Protein AF-A0A7S1HZH4-F1 (afdb_monomer_lite)

Foldseek 3Di:
DDPVVVVVLVVVVVVLCCVLVVVLVVVVVVVVVCVVVDPDDPDCVVCCVQQVFFDPVCSSVVSVVSNLVSQLVCLVSPPPDPLSSLVSNLVSLVVVLVVLVVCVGTPDPVVSVLVNVLSVLVSVLSVLVSVVPCVVVDDPVVNVVSVVVNCVSVVVSVVVVVVVVVVVVVVVVVVVVVVVVVVVVVVVVVVVVVVVVVCVVVVVPPDPPPVVVCPPPVVVVVVVVPVPPPPDDDDDDDDDDDDDDDDDDDD

pLDDT: mean 78.83, std 17.64, range [33.81, 96.81]

Secondary structure (DSSP, 8-state):
--HHHHHHHHHHHHHHHHHHHHHHHHHHHHHHHHHHHS-SSSTHHHHHHHHTTB-GGGTTHHHHHHHHHHHHHHHHHH--SHHHHHHHHHHHHHHHHHHHHHH--BSSHHHHHHHHHHHHHHHHHHHHHHHTSGGG---HHHHHHHHHHHHHHHHHHHHHHHHHHHHHHHHHHHHHHHHHHHHHHHHHHHHHHHHHHHHHHTTTTS-TTTTTHHHHHHHHHHHHHHTT-----------------------

Radius of gyration: 35.33 Å; chains: 1; bounding box: 74×49×96 Å

Sequence (251 aa):
QSAEYYHVRAISIIFLFVYGLGIPLSFPLLGRLIKKVYSWSKEVDTFAFLMGGYRSKWRYWEVINMFRKMALIVVVTFVPENHVQIFLALWVMSIFLAFQLVCQPLAYKEANRLESASLLILVLTLNLALLLVPEFGFSSIVQWPIVVAMIGVNGCVMLSYIIAVLHTLRSKVKLVMSEKKDRKQKIDAKKRQVKMQFLKSNGLFGMKGFQRFKGAAWANIWLKRNNNATFSPKGFIGGADLSAAQKDDSP

Organism: NCBI:txid73025

Structure (mmCIF, N/CA/C/O backbone):
data_AF-A0A7S1HZH4-F1
#
_entry.id   AF-A0A7S1HZH4-F1
#
loop_
_atom_site.group_PDB
_atom_site.id
_atom_site.type_symbol
_atom_site.label_atom_id
_atom_site.label_alt_id
_atom_site.label_comp_id
_atom_site.label_asym_id
_atom_site.label_entity_id
_atom_site.label_seq_id
_atom_site.pdbx_PDB_ins_code
_atom_site.Cartn_x
_atom_site.Cartn_y
_atom_site.Cartn_z
_atom_site.occupancy
_atom_site.B_iso_or_equiv
_atom_site.auth_seq_id
_atom_site.auth_comp_id
_atom_site.auth_asym_id
_atom_site.auth_atom_id
_atom_site.pdbx_PDB_model_num
ATOM 1 N N . GLN A 1 1 ? 30.014 -14.517 -19.284 1.00 59.53 1 GLN A N 1
ATOM 2 C CA . GLN A 1 1 ? 29.252 -14.649 -18.022 1.00 59.53 1 GLN A CA 1
ATOM 3 C C . GLN A 1 1 ? 29.769 -15.892 -17.306 1.00 59.53 1 GLN A C 1
ATOM 5 O O . GLN A 1 1 ? 29.854 -16.926 -17.956 1.00 59.53 1 GLN A O 1
ATOM 10 N N . SER A 1 2 ? 30.218 -15.782 -16.050 1.00 76.38 2 SER A N 1
ATOM 11 C CA . SER A 1 2 ? 30.807 -16.897 -15.285 1.00 76.38 2 SER A CA 1
ATOM 12 C C . SER A 1 2 ? 29.741 -17.919 -14.865 1.00 76.38 2 SER A C 1
ATOM 14 O O . SER A 1 2 ? 28.577 -17.564 -14.687 1.00 76.38 2 SER A O 1
ATOM 16 N N . ALA A 1 3 ? 30.123 -19.191 -14.695 1.00 80.31 3 ALA A N 1
ATOM 17 C CA . ALA A 1 3 ? 29.220 -20.258 -14.239 1.00 80.31 3 ALA A CA 1
ATOM 18 C C . ALA A 1 3 ? 28.535 -19.924 -12.895 1.00 80.31 3 ALA A C 1
ATOM 20 O O . ALA A 1 3 ? 27.376 -20.268 -12.672 1.00 80.31 3 ALA A O 1
ATOM 21 N N . GLU A 1 4 ? 29.217 -19.161 -12.041 1.00 82.88 4 GLU A N 1
ATOM 22 C CA . GLU A 1 4 ? 28.706 -18.665 -10.759 1.00 82.88 4 GLU A CA 1
ATOM 23 C C . GLU A 1 4 ? 27.418 -17.844 -10.902 1.00 82.88 4 GLU A C 1
ATOM 25 O O . GLU A 1 4 ? 26.503 -17.984 -10.091 1.00 82.88 4 GLU A O 1
ATOM 30 N N . TYR A 1 5 ? 27.291 -17.050 -11.971 1.00 83.19 5 TYR A N 1
ATOM 31 C CA . TYR A 1 5 ? 26.095 -16.245 -12.220 1.00 83.19 5 TYR A CA 1
ATOM 32 C C . TYR A 1 5 ? 24.844 -17.117 -12.402 1.00 83.19 5 TYR A C 1
ATOM 34 O O . TYR A 1 5 ? 23.778 -16.806 -11.869 1.00 83.19 5 TYR A O 1
ATOM 42 N N . TYR A 1 6 ? 24.973 -18.244 -13.107 1.00 82.50 6 TYR A N 1
ATOM 43 C CA . TYR A 1 6 ? 23.862 -19.170 -13.330 1.00 82.50 6 TYR A CA 1
ATOM 44 C C . TYR A 1 6 ? 23.456 -19.900 -12.048 1.00 82.50 6 TYR A C 1
ATOM 46 O O . TYR A 1 6 ? 22.260 -20.061 -11.795 1.00 82.50 6 TYR A O 1
ATOM 54 N N . HIS A 1 7 ? 24.424 -20.281 -11.208 1.00 86.31 7 HIS A N 1
ATOM 55 C CA . HIS A 1 7 ? 24.147 -20.906 -9.914 1.00 86.31 7 HIS A CA 1
ATOM 56 C C . HIS A 1 7 ? 23.429 -19.951 -8.961 1.00 86.31 7 HIS A C 1
ATOM 58 O O . HIS A 1 7 ? 22.394 -20.317 -8.401 1.00 86.31 7 HIS A O 1
ATOM 64 N N . VAL A 1 8 ? 23.916 -18.714 -8.829 1.00 86.88 8 VAL A N 1
ATOM 65 C CA . VAL A 1 8 ? 23.272 -17.698 -7.983 1.00 86.88 8 VAL A CA 1
ATOM 66 C C . VAL A 1 8 ? 21.859 -17.412 -8.484 1.00 86.88 8 VAL A C 1
ATOM 68 O O . VAL A 1 8 ? 20.921 -17.423 -7.691 1.00 86.88 8 VAL A O 1
ATOM 71 N N . ARG A 1 9 ? 21.668 -17.264 -9.802 1.00 82.69 9 ARG A N 1
ATOM 72 C CA . ARG A 1 9 ? 20.343 -17.045 -10.394 1.00 82.69 9 ARG A CA 1
ATOM 73 C C . ARG A 1 9 ? 19.381 -18.197 -10.100 1.00 82.69 9 ARG A C 1
ATOM 75 O O . ARG A 1 9 ? 18.253 -17.943 -9.687 1.00 82.69 9 ARG A O 1
ATOM 82 N N . ALA A 1 10 ? 19.804 -19.448 -10.277 1.00 85.69 10 ALA A N 1
ATOM 83 C CA . ALA A 1 10 ? 18.962 -20.613 -10.000 1.00 85.69 10 ALA A CA 1
ATOM 84 C C . ALA A 1 10 ? 18.555 -20.689 -8.518 1.00 85.69 10 ALA A C 1
ATOM 86 O O . ALA A 1 10 ? 17.381 -20.906 -8.210 1.00 85.69 10 ALA A O 1
ATOM 87 N N . ILE A 1 11 ? 19.495 -20.433 -7.604 1.00 88.50 11 ILE A N 1
ATOM 88 C CA . ILE A 1 11 ? 19.226 -20.380 -6.162 1.00 88.50 11 ILE A CA 1
ATOM 89 C C . ILE A 1 11 ? 18.225 -19.258 -5.856 1.00 88.50 11 ILE A C 1
ATOM 91 O O . ILE A 1 11 ? 17.216 -19.508 -5.198 1.00 88.50 11 ILE A O 1
ATOM 95 N N . SER A 1 12 ? 18.427 -18.049 -6.386 1.00 83.94 12 SER A N 1
ATOM 96 C CA . SER A 1 12 ? 17.503 -16.924 -6.191 1.00 83.94 12 SER A CA 1
ATOM 97 C C . SER A 1 12 ? 16.085 -17.237 -6.669 1.00 83.94 12 SER A C 1
ATOM 99 O O . SER A 1 12 ? 15.128 -16.875 -5.990 1.00 83.94 12 SER A O 1
ATOM 101 N N . ILE A 1 13 ? 15.933 -17.946 -7.791 1.00 84.81 13 ILE A N 1
ATOM 102 C CA . ILE A 1 13 ? 14.623 -18.364 -8.309 1.00 84.81 13 ILE A CA 1
ATOM 103 C C . ILE A 1 13 ? 13.933 -19.323 -7.332 1.00 84.81 13 ILE A C 1
ATOM 105 O O . ILE A 1 13 ? 12.761 -19.129 -7.009 1.00 84.81 13 ILE A O 1
ATOM 109 N N . ILE A 1 14 ? 14.653 -20.322 -6.815 1.00 87.12 14 ILE A N 1
ATOM 110 C CA . ILE A 1 14 ? 14.106 -21.277 -5.841 1.00 87.12 14 ILE A CA 1
ATOM 111 C C . ILE A 1 14 ? 13.653 -20.542 -4.575 1.00 87.12 14 ILE A C 1
ATOM 113 O O . ILE A 1 14 ? 12.515 -20.716 -4.141 1.00 87.12 14 ILE A O 1
ATOM 117 N N . PHE A 1 15 ? 14.497 -19.671 -4.017 1.00 85.31 15 PHE A N 1
ATOM 118 C CA . PHE A 1 15 ? 14.145 -18.867 -2.845 1.00 85.31 15 PHE A CA 1
ATOM 119 C C . PHE A 1 15 ? 12.940 -17.959 -3.119 1.00 85.31 15 PHE A C 1
ATOM 121 O O . PHE A 1 15 ? 12.027 -17.882 -2.298 1.00 85.31 15 PHE A O 1
ATOM 128 N N . LEU A 1 16 ? 12.879 -17.323 -4.287 1.00 83.25 16 LEU A N 1
ATOM 129 C CA . LEU A 1 16 ? 11.764 -16.465 -4.675 1.00 83.25 16 LEU A CA 1
ATOM 130 C C . LEU A 1 16 ? 10.445 -17.233 -4.725 1.00 83.25 16 LEU A C 1
ATOM 132 O O . LEU A 1 16 ? 9.445 -16.733 -4.220 1.00 83.25 16 LEU A O 1
ATOM 136 N N . PHE A 1 17 ? 10.418 -18.444 -5.281 1.00 82.56 17 PHE A N 1
ATOM 137 C CA . PHE A 1 17 ? 9.195 -19.244 -5.308 1.00 82.56 17 PHE A CA 1
ATOM 138 C C . PHE A 1 17 ? 8.847 -19.811 -3.929 1.00 82.56 17 PHE A C 1
ATOM 140 O O . PHE A 1 17 ? 7.690 -19.734 -3.522 1.00 82.56 17 PHE A O 1
ATOM 147 N N . VAL A 1 18 ? 9.820 -20.311 -3.166 1.00 83.62 18 VAL A N 1
ATOM 148 C CA . VAL A 1 18 ? 9.574 -20.864 -1.824 1.00 83.62 18 VAL A CA 1
ATOM 149 C C . VAL A 1 18 ? 9.045 -19.791 -0.873 1.00 83.62 18 VAL A C 1
ATOM 151 O O . VAL A 1 18 ? 8.033 -20.010 -0.215 1.00 83.62 18 VAL A O 1
ATOM 154 N N . TYR A 1 19 ? 9.660 -18.610 -0.828 1.00 81.06 19 TYR A N 1
ATOM 155 C CA . TYR A 1 19 ? 9.204 -17.526 0.046 1.00 81.06 19 TYR A CA 1
ATOM 156 C C . TYR A 1 19 ? 8.016 -16.763 -0.549 1.00 81.06 19 TYR A C 1
ATOM 158 O O . TYR A 1 19 ? 7.058 -16.455 0.161 1.00 81.06 19 TYR A O 1
ATOM 166 N N . GLY A 1 20 ? 8.050 -16.491 -1.853 1.00 76.81 20 GLY A N 1
ATOM 167 C CA . GLY A 1 20 ? 7.038 -15.711 -2.560 1.00 76.81 20 GLY A CA 1
ATOM 168 C C . GLY A 1 20 ? 5.704 -16.431 -2.718 1.00 76.81 20 GLY A C 1
ATOM 169 O O . GLY A 1 20 ? 4.678 -15.773 -2.592 1.00 76.81 20 GLY A O 1
ATOM 170 N N . LEU A 1 21 ? 5.691 -17.756 -2.928 1.00 79.06 21 LEU A N 1
ATOM 171 C CA . LEU A 1 21 ? 4.463 -18.566 -2.946 1.00 79.06 21 LEU A CA 1
ATOM 172 C C . LEU A 1 21 ? 4.176 -19.228 -1.604 1.00 79.06 21 LEU A C 1
ATOM 174 O O . LEU A 1 21 ? 3.014 -19.279 -1.201 1.00 79.06 21 LEU A O 1
ATOM 178 N N . GLY A 1 22 ? 5.201 -19.721 -0.905 1.00 78.69 22 GLY A N 1
ATOM 179 C CA . GLY A 1 22 ? 5.017 -20.475 0.335 1.00 78.69 22 GLY A CA 1
ATOM 180 C C . GLY A 1 22 ? 4.295 -19.666 1.403 1.00 78.69 22 GLY A C 1
ATOM 181 O O . GLY A 1 22 ? 3.367 -20.177 2.023 1.00 78.69 22 GLY A O 1
ATOM 182 N N . ILE A 1 23 ? 4.622 -18.379 1.555 1.00 79.25 23 ILE A N 1
ATOM 183 C CA . ILE A 1 23 ? 3.936 -17.496 2.504 1.00 79.25 23 ILE A CA 1
ATOM 184 C C . ILE A 1 23 ? 2.447 -17.318 2.121 1.00 79.25 23 ILE A C 1
ATOM 186 O O . ILE A 1 23 ? 1.600 -17.703 2.930 1.00 79.25 23 ILE A O 1
ATOM 190 N N . PRO A 1 24 ? 2.069 -16.839 0.914 1.00 74.44 24 PRO A N 1
ATOM 191 C CA . PRO A 1 24 ? 0.660 -16.696 0.538 1.00 74.44 24 PRO A CA 1
ATOM 192 C C . PRO A 1 24 ? -0.146 -18.000 0.561 1.00 74.44 24 PRO A C 1
ATOM 194 O O . PRO A 1 24 ? -1.312 -17.968 0.950 1.00 74.44 24 PRO A O 1
ATOM 197 N N . LEU A 1 25 ? 0.445 -19.137 0.165 1.00 76.38 25 LEU A N 1
ATOM 198 C CA . LEU A 1 25 ? -0.219 -20.448 0.189 1.00 76.38 25 LEU A CA 1
ATOM 199 C C . LEU A 1 25 ? -0.349 -21.016 1.602 1.00 76.38 25 LEU A C 1
ATOM 201 O O . LEU A 1 25 ? -1.356 -21.660 1.904 1.00 76.38 25 LEU A O 1
ATOM 205 N N . SER A 1 26 ? 0.624 -20.756 2.479 1.00 74.12 26 SER A N 1
ATOM 206 C CA . SER A 1 26 ? 0.570 -21.225 3.864 1.00 74.12 26 SER A CA 1
ATOM 207 C C . SER A 1 26 ? -0.647 -20.667 4.601 1.00 74.12 26 SER A C 1
ATOM 209 O O . SER A 1 26 ? -1.286 -21.409 5.335 1.00 74.12 26 SER A O 1
ATOM 211 N N . PHE A 1 27 ? -1.056 -19.419 4.346 1.00 72.75 27 PHE A N 1
ATOM 212 C CA . PHE A 1 27 ? -2.168 -18.765 5.047 1.00 72.75 27 PHE A CA 1
ATOM 213 C C . PHE A 1 27 ? -3.529 -19.486 4.946 1.00 72.75 27 PHE A C 1
ATOM 215 O O . PHE A 1 27 ? -4.115 -19.802 5.987 1.00 72.75 27 PHE A O 1
ATOM 222 N N . PRO A 1 28 ? -4.075 -19.781 3.749 1.00 69.69 28 PRO A N 1
ATOM 223 C CA . PRO A 1 28 ? -5.334 -20.512 3.629 1.00 69.69 28 PRO A CA 1
ATOM 224 C C . PRO A 1 28 ? -5.209 -21.981 4.061 1.00 69.69 28 PRO A C 1
ATOM 226 O O . PRO A 1 28 ? -6.183 -22.542 4.568 1.00 69.69 28 PRO A O 1
ATOM 229 N N . LEU A 1 29 ? -4.035 -22.603 3.896 1.00 70.75 29 LEU A N 1
ATOM 230 C CA . LEU A 1 29 ? -3.768 -23.975 4.341 1.00 70.75 29 LEU A CA 1
ATOM 231 C C . LEU A 1 29 ? -3.763 -24.080 5.872 1.00 70.75 29 LEU A C 1
ATOM 233 O O . LEU A 1 29 ? -4.505 -24.896 6.418 1.00 70.75 29 LEU A O 1
ATOM 237 N N . LEU A 1 30 ? -3.029 -23.208 6.568 1.00 71.12 30 LEU A N 1
ATOM 238 C CA . LEU A 1 30 ? -3.024 -23.128 8.031 1.00 71.12 30 LEU A CA 1
ATOM 239 C C . LEU A 1 30 ? -4.419 -22.794 8.560 1.00 71.12 30 LEU A C 1
ATOM 241 O O . LEU A 1 30 ? -4.892 -23.444 9.487 1.00 71.12 30 LEU A O 1
ATOM 245 N N . GLY A 1 31 ? -5.129 -21.858 7.923 1.00 67.94 31 GLY A N 1
ATOM 246 C CA . GLY A 1 31 ? -6.502 -21.517 8.298 1.00 67.94 31 GLY A CA 1
ATOM 247 C C . GLY A 1 31 ? -7.470 -22.704 8.204 1.00 67.94 31 GLY A C 1
ATOM 248 O O . GLY A 1 31 ? -8.351 -22.851 9.051 1.00 67.94 31 GLY A O 1
ATOM 249 N N . ARG A 1 32 ? -7.301 -23.590 7.213 1.00 70.25 32 ARG A N 1
ATOM 250 C CA . ARG A 1 32 ? -8.094 -24.826 7.082 1.00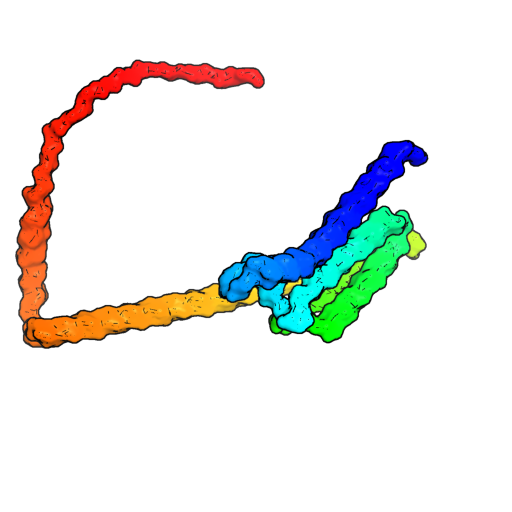 70.25 32 ARG A CA 1
ATOM 251 C C . ARG A 1 32 ? -7.671 -25.901 8.081 1.00 70.25 32 ARG A C 1
ATOM 253 O O . ARG A 1 32 ? -8.543 -26.546 8.657 1.00 70.25 32 ARG A O 1
ATOM 260 N N . LEU A 1 33 ? -6.369 -26.084 8.300 1.00 68.44 33 LEU A N 1
ATOM 261 C CA . LEU A 1 33 ? -5.827 -27.071 9.240 1.00 68.44 33 LEU A CA 1
ATOM 262 C C . LEU A 1 33 ? -6.202 -26.733 10.684 1.00 68.44 33 LEU A C 1
ATOM 264 O O . LEU A 1 33 ? -6.724 -27.586 11.392 1.00 68.44 33 LEU A O 1
ATOM 268 N N . ILE A 1 34 ? -6.047 -25.474 11.088 1.00 67.06 34 ILE A N 1
ATOM 269 C CA . ILE A 1 34 ? -6.415 -24.998 12.425 1.00 67.06 34 ILE A CA 1
ATOM 270 C C . ILE A 1 34 ? -7.927 -25.112 12.632 1.00 67.06 34 ILE A C 1
ATOM 272 O O . ILE A 1 34 ? -8.362 -25.587 13.672 1.00 67.06 34 ILE A O 1
ATOM 276 N N . LYS A 1 35 ? -8.743 -24.788 11.617 1.00 66.94 35 LYS A N 1
ATOM 277 C CA . LYS A 1 35 ? -10.203 -24.975 11.681 1.00 66.94 35 LYS A CA 1
ATOM 278 C C . LYS A 1 35 ? -10.618 -26.449 11.798 1.00 66.94 35 LYS A C 1
ATOM 280 O O . LYS A 1 35 ? -11.683 -26.730 12.340 1.00 66.94 35 LYS A O 1
ATOM 285 N N . LYS A 1 36 ? -9.813 -27.374 11.265 1.00 66.50 36 LYS A N 1
ATOM 286 C CA . LYS A 1 36 ? -10.039 -28.825 11.346 1.00 66.50 36 LYS A CA 1
ATOM 287 C C . LYS A 1 36 ? -9.593 -29.408 12.693 1.00 66.50 36 LYS A C 1
ATOM 289 O O . LYS A 1 36 ? -10.225 -30.341 13.168 1.00 66.50 36 LYS A O 1
ATOM 294 N N . VAL A 1 37 ? -8.521 -28.875 13.281 1.00 68.25 37 VAL A N 1
ATOM 295 C CA . VAL A 1 37 ? -7.902 -29.386 14.519 1.00 68.25 37 VAL A CA 1
ATOM 296 C C . VAL A 1 37 ? -8.489 -28.739 15.778 1.00 68.25 37 VAL A C 1
ATOM 298 O O . VAL A 1 37 ? -8.632 -29.411 16.792 1.00 68.25 37 VAL A O 1
ATOM 301 N N . TYR A 1 38 ? -8.873 -27.463 15.721 1.00 61.50 38 TYR A N 1
ATOM 302 C CA . TYR A 1 38 ? -9.398 -26.712 16.859 1.00 61.50 38 TYR A CA 1
ATOM 303 C C . TYR A 1 38 ? -10.860 -26.324 16.612 1.00 61.50 38 TYR A C 1
ATOM 305 O O . TYR A 1 38 ? -11.173 -25.464 15.780 1.00 61.50 38 TYR A O 1
ATOM 313 N N . SER A 1 39 ? -11.788 -26.957 17.337 1.00 48.88 39 SER A N 1
ATOM 314 C CA . SER A 1 39 ? -13.199 -26.570 17.316 1.00 48.88 39 SER A CA 1
ATOM 315 C C . SER A 1 39 ? -13.365 -25.206 17.997 1.00 48.88 39 SER A C 1
ATOM 317 O O . SER A 1 39 ? -13.349 -25.103 19.219 1.00 48.88 39 SER A O 1
ATOM 319 N N . TRP A 1 40 ? -13.455 -24.159 17.175 1.00 60.53 40 TRP A N 1
ATOM 320 C CA . TRP A 1 40 ? -14.008 -22.823 17.432 1.00 60.53 40 TRP A CA 1
ATOM 321 C C . TRP A 1 40 ? -14.264 -22.437 18.893 1.00 60.53 40 TRP A C 1
ATOM 323 O O . TRP A 1 40 ? -15.265 -22.860 19.467 1.00 60.53 40 TRP A O 1
ATOM 333 N N . SER A 1 41 ? -13.461 -21.515 19.446 1.00 52.25 41 SER A N 1
ATOM 334 C CA . SER A 1 41 ? -13.969 -20.634 20.513 1.00 52.25 41 SER A CA 1
ATOM 335 C C . SER A 1 41 ? -13.097 -19.406 20.823 1.00 52.25 41 SER A C 1
ATOM 337 O O . SER A 1 41 ? -13.672 -18.331 20.981 1.00 52.25 41 SER A O 1
ATOM 339 N N . LYS A 1 42 ? -11.752 -19.471 20.854 1.00 50.88 42 LYS A N 1
ATOM 340 C CA . LYS A 1 42 ? -10.962 -18.321 21.376 1.00 50.88 42 LYS A CA 1
ATOM 341 C C . LYS A 1 42 ? -9.658 -17.923 20.672 1.00 50.88 42 LYS A C 1
ATOM 343 O O . LYS A 1 42 ? -9.151 -16.849 20.960 1.00 50.88 42 LYS A O 1
ATOM 348 N N . GLU A 1 43 ? -9.145 -18.685 19.709 1.00 48.75 43 GLU A N 1
ATOM 349 C CA . GLU A 1 43 ? -7.811 -18.414 19.120 1.00 48.75 43 GLU A CA 1
ATOM 350 C C . GLU A 1 43 ? -7.837 -17.664 17.777 1.00 48.75 43 GLU A C 1
ATOM 352 O O . GLU A 1 43 ? -6.817 -17.495 17.110 1.00 48.75 43 GLU A O 1
ATOM 357 N N . VAL A 1 44 ? -9.003 -17.142 17.383 1.00 54.31 44 VAL A N 1
ATOM 358 C CA . VAL A 1 44 ? -9.132 -16.290 16.189 1.00 54.31 44 VAL A CA 1
ATOM 359 C C . VAL A 1 44 ? -8.363 -14.971 16.354 1.00 54.31 44 VAL A C 1
ATOM 361 O O . VAL A 1 44 ? -8.051 -14.350 15.346 1.00 54.31 44 VAL A O 1
ATOM 364 N N . ASP A 1 45 ? -7.979 -14.571 17.572 1.00 54.06 45 ASP A N 1
ATOM 365 C CA . ASP A 1 45 ? -7.270 -13.310 17.830 1.00 54.06 45 ASP A CA 1
ATOM 366 C C . ASP A 1 45 ? -5.877 -13.236 17.183 1.00 54.06 45 ASP A C 1
ATOM 368 O O . ASP A 1 45 ? -5.502 -12.183 16.664 1.00 54.06 45 ASP A O 1
ATOM 372 N N . THR A 1 46 ? -5.138 -14.349 17.095 1.00 58.03 46 THR A N 1
ATOM 373 C CA . THR A 1 46 ? -3.797 -14.350 16.478 1.00 58.03 46 THR A CA 1
ATOM 374 C C . THR A 1 46 ? -3.869 -14.067 14.974 1.00 58.03 46 THR A C 1
ATOM 376 O O . THR A 1 46 ? -3.042 -13.336 14.430 1.00 58.03 46 THR A O 1
ATOM 379 N N . PHE A 1 47 ? -4.908 -14.568 14.295 1.00 60.31 47 PHE A N 1
ATOM 380 C CA . PHE A 1 47 ? -5.174 -14.253 12.885 1.00 60.31 47 PHE A CA 1
ATOM 381 C C . PHE A 1 47 ? -6.085 -13.036 12.696 1.00 60.31 47 PHE A C 1
ATOM 383 O O . PHE A 1 47 ? -6.197 -12.529 11.578 1.00 60.31 47 PHE A O 1
ATOM 390 N N . ALA A 1 48 ? -6.725 -12.537 13.756 1.00 59.75 48 ALA A N 1
ATOM 391 C CA . ALA A 1 48 ? -7.542 -11.331 13.713 1.00 59.75 48 ALA A CA 1
ATOM 392 C C . ALA A 1 48 ? -6.689 -10.095 13.439 1.00 59.75 48 ALA A C 1
ATOM 394 O O . ALA A 1 48 ? -7.190 -9.158 12.826 1.00 59.75 48 ALA A O 1
ATOM 395 N N . PHE A 1 49 ? -5.401 -10.097 13.795 1.00 60.59 49 PHE A N 1
ATOM 396 C CA . PHE A 1 49 ? -4.491 -9.049 13.336 1.00 60.59 49 PHE A CA 1
ATOM 397 C C . PHE A 1 49 ? -4.410 -8.997 11.801 1.00 60.59 49 PHE A C 1
ATOM 399 O O . PHE A 1 49 ? -4.530 -7.923 11.217 1.00 60.59 49 PHE A O 1
ATOM 406 N N . LEU A 1 50 ? -4.289 -10.153 11.139 1.00 60.78 50 LEU A N 1
ATOM 407 C CA . LEU A 1 50 ? -4.182 -10.223 9.678 1.00 60.78 50 LEU A CA 1
ATOM 408 C C . LEU A 1 50 ? -5.532 -10.061 8.961 1.00 60.78 50 LEU A C 1
ATOM 410 O O . LEU A 1 50 ? -5.606 -9.437 7.907 1.00 60.78 50 LEU A O 1
ATOM 414 N N . MET A 1 51 ? -6.616 -10.616 9.508 1.00 64.50 51 MET A N 1
ATOM 415 C CA . MET A 1 51 ? -7.940 -10.610 8.866 1.00 64.50 51 MET A CA 1
ATOM 416 C C . MET A 1 51 ? -8.870 -9.489 9.350 1.00 64.50 51 MET A C 1
ATOM 418 O O . MET A 1 51 ? -9.888 -9.223 8.712 1.00 64.50 51 MET A O 1
ATOM 422 N N . GLY A 1 52 ? -8.558 -8.831 10.468 1.00 66.38 52 GLY A N 1
ATOM 423 C CA . GLY A 1 52 ? -9.454 -7.894 11.156 1.00 66.38 52 GLY A CA 1
ATOM 424 C C . GLY A 1 52 ? -9.670 -6.567 10.431 1.00 66.38 52 GLY A C 1
ATOM 425 O O . GLY A 1 52 ? -10.624 -5.853 10.735 1.00 66.38 52 GLY A O 1
ATOM 426 N N . GLY A 1 53 ? -8.824 -6.240 9.450 1.00 76.12 53 GLY A N 1
ATOM 427 C CA . GLY A 1 53 ? -8.975 -5.046 8.612 1.00 76.12 53 GLY A CA 1
ATOM 428 C C . GLY A 1 53 ? -9.947 -5.208 7.437 1.00 76.12 53 GLY A C 1
ATOM 429 O O . GLY A 1 53 ? -10.372 -4.205 6.857 1.00 76.12 53 GLY A O 1
ATOM 430 N N . TYR A 1 54 ? -10.321 -6.442 7.087 1.00 82.62 54 TYR A N 1
ATOM 431 C CA . TYR A 1 54 ? -11.053 -6.761 5.859 1.00 82.62 54 TYR A CA 1
ATOM 432 C C . TYR A 1 54 ? -12.520 -7.117 6.116 1.00 82.62 54 TYR A C 1
ATOM 434 O O . TYR A 1 54 ? -12.898 -7.640 7.166 1.00 82.62 54 TYR A O 1
ATOM 442 N N . ARG A 1 55 ? -13.381 -6.866 5.125 1.00 82.62 55 ARG A N 1
ATOM 443 C CA . ARG A 1 55 ? -14.780 -7.325 5.163 1.00 82.62 55 ARG A CA 1
ATOM 444 C C . ARG A 1 55 ? -14.826 -8.854 5.129 1.00 82.62 55 ARG A C 1
ATOM 446 O O . ARG A 1 55 ? -13.997 -9.486 4.482 1.00 82.62 55 ARG A O 1
ATOM 453 N N . SER A 1 56 ? -15.852 -9.453 5.743 1.00 77.00 56 SER A N 1
ATOM 454 C CA . SER A 1 56 ? -15.995 -10.921 5.834 1.00 77.00 56 SER A CA 1
ATOM 455 C C . SER A 1 56 ? -15.889 -11.636 4.473 1.00 77.00 56 SER A C 1
ATOM 457 O O . SER A 1 56 ? -15.239 -12.673 4.367 1.00 77.00 56 SER A O 1
ATOM 459 N N . LYS A 1 57 ? -16.441 -11.031 3.408 1.00 81.75 57 LYS A N 1
ATOM 460 C CA . LYS A 1 57 ? -16.392 -11.551 2.028 1.00 81.75 57 LYS A CA 1
ATOM 461 C C . LYS A 1 57 ? -14.988 -11.532 1.398 1.00 81.75 57 LYS A C 1
ATOM 463 O O . LYS A 1 57 ? -14.732 -12.310 0.487 1.00 81.75 57 LYS A O 1
ATOM 468 N N . TRP A 1 58 ? -14.083 -10.680 1.880 1.00 83.25 58 TRP A N 1
ATOM 469 C CA . TRP A 1 58 ? -12.782 -10.393 1.261 1.00 83.25 58 TRP A CA 1
ATOM 470 C C . TRP A 1 58 ? -11.594 -10.753 2.166 1.00 83.25 58 TRP A C 1
ATOM 472 O O . TRP A 1 58 ? -10.513 -10.198 2.027 1.00 83.25 58 TRP A O 1
ATOM 482 N N . ARG A 1 59 ? -11.754 -11.701 3.099 1.00 76.81 59 ARG A N 1
ATOM 483 C CA . ARG A 1 59 ? -10.668 -12.112 4.016 1.00 76.81 59 ARG A CA 1
ATOM 484 C C . ARG A 1 59 ? -9.432 -12.693 3.316 1.00 76.81 59 ARG A C 1
ATOM 486 O O . ARG A 1 59 ? -8.349 -12.654 3.880 1.00 76.81 59 ARG A O 1
ATOM 493 N N . TYR A 1 60 ? -9.583 -13.207 2.096 1.00 79.56 60 TYR A N 1
ATOM 494 C CA . TYR A 1 60 ? -8.472 -13.702 1.273 1.00 79.56 60 TYR A CA 1
ATOM 495 C C . TYR A 1 60 ? -7.714 -12.586 0.537 1.00 79.56 60 TYR A C 1
ATOM 497 O O . TYR A 1 60 ? -6.738 -12.872 -0.150 1.00 79.56 60 TYR A O 1
ATOM 505 N N . TRP A 1 61 ? -8.138 -11.323 0.660 1.00 85.50 61 TRP A N 1
ATOM 506 C CA . TRP A 1 61 ? -7.525 -10.210 -0.064 1.00 85.50 61 TRP A CA 1
ATOM 507 C C . TRP A 1 61 ? -6.048 -10.000 0.282 1.00 85.50 61 TRP A C 1
ATOM 509 O O . TRP A 1 61 ? -5.264 -9.598 -0.570 1.00 85.50 61 TRP A O 1
ATOM 519 N N . GLU A 1 62 ? -5.632 -10.353 1.498 1.00 82.44 62 GLU A N 1
ATOM 520 C CA . GLU A 1 62 ? -4.218 -10.304 1.875 1.00 82.44 62 GLU A CA 1
ATOM 521 C C . GLU A 1 62 ? -3.351 -11.202 0.972 1.00 82.44 62 GLU A C 1
ATOM 523 O O . GLU A 1 62 ? -2.251 -10.819 0.585 1.00 82.44 62 GLU A O 1
ATOM 528 N N . VAL A 1 63 ? -3.877 -12.354 0.539 1.00 82.62 63 VAL A N 1
ATOM 529 C CA . VAL A 1 63 ? -3.194 -13.250 -0.411 1.00 82.62 63 VAL A CA 1
ATOM 530 C C . VAL A 1 63 ? -3.024 -12.565 -1.770 1.00 82.62 63 VAL A C 1
ATOM 532 O O . VAL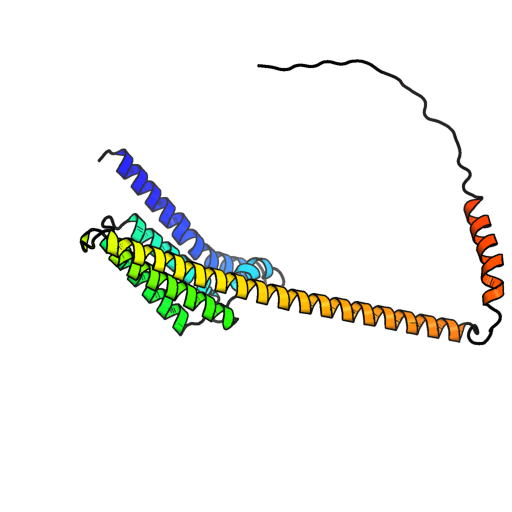 A 1 63 ? -1.957 -12.655 -2.371 1.00 82.62 63 VAL A O 1
ATOM 535 N N . ILE A 1 64 ? -4.038 -11.823 -2.225 1.00 88.00 64 ILE A N 1
ATOM 536 C CA . ILE A 1 64 ? -3.989 -11.035 -3.468 1.00 88.00 64 ILE A CA 1
ATOM 537 C C . ILE A 1 64 ? -2.932 -9.927 -3.355 1.00 88.00 64 ILE A C 1
ATOM 539 O O . ILE A 1 64 ? -2.124 -9.749 -4.267 1.00 88.00 64 ILE A O 1
ATOM 543 N N . ASN A 1 65 ? -2.872 -9.230 -2.217 1.00 86.69 65 ASN A N 1
ATOM 544 C CA . ASN A 1 65 ? -1.855 -8.209 -1.952 1.00 86.69 65 ASN A CA 1
ATOM 545 C C . ASN A 1 65 ? -0.430 -8.783 -1.923 1.00 86.69 65 ASN A C 1
ATOM 547 O O . ASN A 1 65 ? 0.511 -8.119 -2.362 1.00 86.69 65 ASN A O 1
ATOM 551 N N . MET A 1 66 ? -0.246 -10.008 -1.429 1.00 85.44 66 MET A N 1
ATOM 552 C CA . MET A 1 66 ? 1.053 -10.687 -1.479 1.00 85.44 66 MET A CA 1
ATOM 553 C C . MET A 1 66 ? 1.401 -11.132 -2.900 1.00 85.44 66 MET A C 1
ATOM 555 O O . MET A 1 66 ? 2.531 -10.924 -3.341 1.00 85.44 66 MET A O 1
ATOM 559 N N . PHE A 1 67 ? 0.427 -11.644 -3.656 1.00 88.44 67 PHE A N 1
ATOM 560 C CA . PHE A 1 67 ? 0.615 -12.002 -5.061 1.00 88.44 67 PHE A CA 1
ATOM 561 C C . PHE A 1 67 ? 1.016 -10.788 -5.914 1.00 88.44 67 PHE A C 1
ATOM 563 O O . PHE A 1 67 ? 1.911 -10.898 -6.746 1.00 88.44 67 PHE A O 1
ATOM 570 N N . ARG A 1 68 ? 0.457 -9.599 -5.639 1.00 91.12 68 ARG A N 1
ATOM 571 C CA . ARG A 1 68 ? 0.896 -8.324 -6.241 1.00 91.12 68 ARG A CA 1
ATOM 572 C C . ARG A 1 68 ? 2.390 -8.081 -6.050 1.00 91.12 68 ARG A C 1
ATOM 574 O O . ARG A 1 68 ? 3.091 -7.765 -7.006 1.00 91.12 68 ARG A O 1
ATOM 581 N N . LYS A 1 69 ? 2.881 -8.221 -4.814 1.00 89.38 69 LYS A N 1
ATOM 582 C CA . LYS A 1 69 ? 4.304 -8.023 -4.491 1.00 89.38 69 LYS A CA 1
ATOM 583 C C . LYS A 1 69 ? 5.169 -9.053 -5.210 1.00 89.38 69 LYS A C 1
ATOM 585 O O . LYS A 1 69 ? 6.182 -8.686 -5.789 1.00 89.38 69 LYS A O 1
ATOM 590 N N . MET A 1 70 ? 4.743 -10.314 -5.225 1.00 88.81 70 MET A N 1
ATOM 591 C CA . MET A 1 70 ? 5.445 -11.373 -5.947 1.00 88.81 70 MET A CA 1
ATOM 592 C C . MET A 1 70 ? 5.527 -11.080 -7.450 1.00 88.81 70 MET A C 1
ATOM 594 O O . MET A 1 70 ? 6.609 -11.184 -8.020 1.00 88.81 70 MET A O 1
ATOM 598 N N . ALA A 1 71 ? 4.423 -10.668 -8.079 1.00 91.75 71 ALA A N 1
ATOM 599 C CA . ALA A 1 71 ? 4.394 -10.325 -9.499 1.00 91.75 71 ALA A CA 1
ATOM 600 C C . ALA A 1 71 ? 5.399 -9.211 -9.834 1.00 91.75 71 ALA A C 1
ATOM 602 O O . ALA A 1 71 ? 6.139 -9.330 -10.807 1.00 91.75 71 ALA A O 1
ATOM 603 N N . LEU A 1 72 ? 5.493 -8.175 -8.993 1.00 92.38 72 LEU A N 1
ATOM 604 C CA . LEU A 1 72 ? 6.504 -7.128 -9.158 1.00 92.38 72 LEU A CA 1
ATOM 605 C C . LEU A 1 72 ? 7.934 -7.661 -9.032 1.00 92.38 72 LEU A C 1
ATOM 607 O O . LEU A 1 72 ? 8.776 -7.314 -9.852 1.00 92.38 72 LEU A O 1
ATOM 611 N N . ILE A 1 73 ? 8.215 -8.509 -8.038 1.00 91.06 73 ILE A N 1
ATOM 612 C CA . ILE A 1 73 ? 9.556 -9.087 -7.859 1.00 91.06 73 ILE A CA 1
ATOM 613 C C . ILE A 1 73 ? 9.931 -9.935 -9.080 1.00 91.06 73 ILE A C 1
ATOM 615 O O . ILE A 1 73 ? 11.057 -9.840 -9.561 1.00 91.06 73 ILE A O 1
ATOM 619 N N . VAL A 1 74 ? 8.996 -10.724 -9.615 1.00 89.94 74 VAL A N 1
ATOM 620 C CA . VAL A 1 74 ? 9.212 -11.503 -10.843 1.00 89.94 74 VAL A CA 1
ATOM 621 C C . VAL A 1 74 ? 9.554 -10.576 -12.010 1.00 89.94 74 VAL A C 1
ATOM 623 O O . VAL A 1 74 ? 10.570 -10.787 -12.664 1.00 89.94 74 VAL A O 1
ATOM 626 N N . VAL A 1 75 ? 8.777 -9.514 -12.236 1.00 92.94 75 VAL A N 1
ATOM 627 C CA . VAL A 1 75 ? 9.076 -8.538 -13.299 1.00 92.94 75 VAL A CA 1
ATOM 628 C C . VAL A 1 75 ? 10.479 -7.952 -13.124 1.00 92.94 75 VAL A C 1
ATOM 630 O O . VAL A 1 75 ? 11.268 -7.979 -14.058 1.00 92.94 75 VAL A O 1
ATOM 633 N N . VAL A 1 76 ? 10.825 -7.501 -11.916 1.00 90.12 76 VAL A N 1
ATOM 634 C CA . VAL A 1 76 ? 12.129 -6.886 -11.613 1.00 90.12 76 VAL A CA 1
ATOM 635 C C . VAL A 1 76 ? 13.302 -7.862 -11.759 1.00 90.12 76 VAL A C 1
ATOM 637 O O . VAL A 1 76 ? 14.406 -7.448 -12.087 1.00 90.12 76 VAL A O 1
ATOM 640 N N . THR A 1 77 ? 13.087 -9.152 -11.503 1.00 88.06 77 THR A N 1
ATOM 641 C CA . THR A 1 77 ? 14.166 -10.156 -11.485 1.00 88.06 77 THR A CA 1
ATOM 642 C C . THR A 1 77 ? 14.408 -10.784 -12.856 1.00 88.06 77 THR A C 1
ATOM 644 O O . THR A 1 77 ? 15.534 -11.164 -13.176 1.00 88.06 77 THR A O 1
ATOM 647 N N . PHE A 1 78 ? 13.353 -10.968 -13.651 1.00 88.12 78 PHE A N 1
ATOM 648 C CA . PHE A 1 78 ? 13.427 -11.737 -14.895 1.00 88.12 78 PHE A CA 1
ATOM 649 C C . PHE A 1 78 ? 13.509 -10.882 -16.155 1.00 88.12 78 PHE A C 1
ATOM 651 O O . PHE A 1 78 ? 13.941 -11.408 -17.178 1.00 88.12 78 PHE A O 1
ATOM 658 N N . VAL A 1 79 ? 13.105 -9.612 -16.099 1.00 92.19 79 VAL A N 1
ATOM 659 C CA . VAL A 1 79 ? 13.108 -8.709 -17.254 1.00 92.19 79 VAL A CA 1
ATOM 660 C C . VAL A 1 79 ? 14.413 -7.909 -17.245 1.00 92.19 79 VAL A C 1
ATOM 662 O O . VAL A 1 79 ? 14.618 -7.134 -16.314 1.00 92.19 79 VAL A O 1
ATOM 665 N N . PRO A 1 80 ? 15.312 -8.107 -18.224 1.00 87.25 80 PRO A N 1
ATOM 666 C CA . PRO A 1 80 ? 16.611 -7.442 -18.226 1.00 87.25 80 PRO A CA 1
ATOM 667 C C . PRO A 1 80 ? 16.547 -5.999 -18.744 1.00 87.25 80 PRO A C 1
ATOM 669 O O . PRO A 1 80 ? 17.356 -5.171 -18.330 1.00 87.25 80 PRO A O 1
ATOM 672 N N . GLU A 1 81 ? 15.610 -5.673 -19.638 1.00 91.25 81 GLU A N 1
ATOM 673 C CA . GLU A 1 81 ? 15.464 -4.323 -20.176 1.00 91.25 81 GLU A CA 1
ATOM 674 C C . GLU A 1 81 ? 14.675 -3.411 -19.224 1.00 91.25 81 GLU A C 1
ATOM 676 O O . GLU A 1 81 ? 13.491 -3.636 -18.956 1.00 91.25 81 GLU A O 1
ATOM 681 N N . ASN A 1 82 ? 15.302 -2.318 -18.777 1.00 88.69 82 ASN A N 1
ATOM 682 C CA . ASN A 1 82 ? 14.720 -1.376 -17.811 1.00 88.69 82 ASN A CA 1
ATOM 683 C C . ASN A 1 82 ? 13.361 -0.807 -18.260 1.00 88.69 82 ASN A C 1
ATOM 685 O O . ASN A 1 82 ? 12.428 -0.705 -17.461 1.00 88.69 82 ASN A O 1
ATOM 689 N N . HIS A 1 83 ? 13.221 -0.444 -19.537 1.00 90.75 83 HIS A N 1
ATOM 690 C CA . HIS A 1 83 ? 11.978 0.125 -20.059 1.00 90.75 83 HIS A CA 1
ATOM 691 C C . HIS A 1 83 ? 10.838 -0.905 -20.094 1.00 90.75 83 HIS A C 1
ATOM 693 O O . HIS A 1 83 ? 9.714 -0.594 -19.692 1.00 90.75 83 HIS A O 1
ATOM 699 N N . VAL A 1 84 ? 11.130 -2.151 -20.491 1.00 93.25 84 VAL A N 1
ATOM 700 C CA . VAL A 1 84 ? 10.158 -3.257 -20.474 1.00 93.25 84 VAL A CA 1
ATOM 701 C C . VAL A 1 84 ? 9.774 -3.599 -19.036 1.00 93.25 84 VAL A C 1
ATOM 703 O O . VAL A 1 84 ? 8.598 -3.820 -18.748 1.00 93.25 84 VAL A O 1
ATOM 706 N N . GLN A 1 85 ? 10.734 -3.579 -18.110 1.00 94.31 85 GLN A N 1
ATOM 707 C CA . GLN A 1 85 ? 10.507 -3.833 -16.691 1.00 94.31 85 GLN A CA 1
ATOM 708 C C . GLN A 1 85 ? 9.544 -2.805 -16.077 1.00 94.31 85 GLN A C 1
ATOM 710 O O . GLN A 1 85 ? 8.574 -3.190 -15.418 1.00 94.31 85 GLN A O 1
ATOM 715 N N . ILE A 1 86 ? 9.767 -1.507 -16.317 1.00 94.19 86 ILE A N 1
ATOM 716 C CA . ILE A 1 86 ? 8.884 -0.431 -15.834 1.00 94.19 86 ILE A CA 1
ATOM 717 C C . ILE A 1 86 ? 7.492 -0.562 -16.461 1.00 94.19 86 ILE A C 1
ATOM 719 O O . ILE A 1 86 ? 6.489 -0.453 -15.755 1.00 94.19 86 ILE A O 1
ATOM 723 N N . PHE A 1 87 ? 7.416 -0.851 -17.762 1.00 94.69 87 PHE A N 1
ATOM 724 C CA . PHE A 1 87 ? 6.148 -1.025 -18.467 1.00 94.69 87 PHE A CA 1
ATOM 725 C C . PHE A 1 87 ? 5.342 -2.217 -17.931 1.00 94.69 87 PHE A C 1
ATOM 727 O O . PHE A 1 87 ? 4.157 -2.082 -17.627 1.00 94.69 87 PHE A O 1
ATOM 734 N N . LEU A 1 88 ? 5.969 -3.378 -17.734 1.00 96.00 88 LEU A N 1
ATOM 735 C CA . LEU A 1 88 ? 5.305 -4.549 -17.156 1.00 96.00 88 LEU A CA 1
ATOM 736 C C . LEU A 1 88 ? 4.874 -4.301 -15.707 1.00 96.00 88 LEU A C 1
ATOM 738 O O . LEU A 1 88 ? 3.755 -4.656 -15.332 1.00 96.00 88 LEU A O 1
ATOM 742 N N . ALA A 1 89 ? 5.710 -3.640 -14.902 1.00 95.56 89 ALA A N 1
ATOM 743 C CA . ALA A 1 89 ? 5.345 -3.243 -13.545 1.00 95.56 89 ALA A CA 1
ATOM 744 C C . ALA A 1 89 ? 4.129 -2.303 -13.548 1.00 95.56 89 ALA A C 1
ATOM 746 O O . ALA A 1 89 ? 3.221 -2.472 -12.734 1.00 95.56 89 ALA A O 1
ATOM 747 N N . LEU A 1 90 ? 4.063 -1.362 -14.494 1.00 95.75 90 LEU A N 1
ATOM 748 C CA . LEU A 1 90 ? 2.932 -0.456 -14.663 1.00 95.75 90 LEU A CA 1
ATOM 749 C C . LEU A 1 90 ? 1.630 -1.217 -14.949 1.00 95.75 90 LEU A C 1
ATOM 751 O O . LEU A 1 90 ? 0.613 -0.943 -14.305 1.00 95.75 90 LEU A O 1
ATOM 755 N N . TRP A 1 91 ? 1.654 -2.196 -15.858 1.00 96.19 91 TRP A N 1
ATOM 756 C CA . TRP A 1 91 ? 0.489 -3.035 -16.167 1.00 96.19 91 TRP A CA 1
ATOM 757 C C . TRP A 1 91 ? 0.022 -3.843 -14.962 1.00 96.19 91 TRP A C 1
ATOM 759 O O . TRP A 1 91 ? -1.165 -3.823 -14.630 1.00 96.19 91 TRP A O 1
ATOM 769 N N . VAL A 1 92 ? 0.957 -4.496 -14.266 1.00 96.06 92 VAL A N 1
ATOM 770 C CA . VAL A 1 92 ? 0.669 -5.232 -13.030 1.00 96.06 92 VAL A CA 1
ATOM 771 C C . VAL A 1 92 ? -0.020 -4.305 -12.029 1.00 96.06 92 VAL A C 1
ATOM 773 O O . VAL A 1 92 ? -1.126 -4.597 -11.574 1.00 96.06 92 VAL A O 1
ATOM 776 N N . MET A 1 93 ? 0.572 -3.147 -11.732 1.00 96.00 93 MET A N 1
ATOM 777 C CA . MET A 1 93 ? 0.011 -2.206 -10.760 1.00 96.00 93 MET A CA 1
ATOM 778 C C . MET A 1 93 ? -1.351 -1.650 -11.180 1.00 96.00 93 MET A C 1
ATOM 780 O O . MET A 1 93 ? -2.225 -1.497 -10.328 1.00 96.00 93 MET A O 1
ATOM 784 N N . SER A 1 94 ? -1.567 -1.417 -12.474 1.00 95.69 94 SER A N 1
ATOM 785 C CA . SER A 1 94 ? -2.843 -0.938 -13.017 1.00 95.69 94 SER A CA 1
ATOM 786 C C . SER A 1 94 ? -3.963 -1.965 -12.843 1.00 95.69 94 SER A C 1
ATOM 788 O O . SER A 1 94 ? -5.067 -1.610 -12.428 1.00 95.69 94 SER A O 1
ATOM 790 N N . ILE A 1 95 ? -3.675 -3.252 -13.069 1.00 95.94 95 ILE A N 1
ATOM 791 C CA . ILE A 1 95 ? -4.625 -4.349 -12.832 1.00 95.94 95 ILE A CA 1
ATOM 792 C C . ILE A 1 95 ? -5.000 -4.422 -11.346 1.00 95.94 95 ILE A C 1
ATOM 794 O O . ILE A 1 95 ? -6.181 -4.494 -11.001 1.00 95.94 95 ILE A O 1
ATOM 798 N N . PHE A 1 96 ? -4.017 -4.353 -10.445 1.00 95.31 96 PHE A N 1
ATOM 799 C CA . PHE A 1 96 ? -4.290 -4.375 -9.005 1.00 95.31 96 PHE A CA 1
ATOM 800 C C . PHE A 1 96 ? -5.017 -3.122 -8.512 1.00 95.31 96 PHE A C 1
ATOM 802 O O . PHE A 1 96 ? -5.854 -3.227 -7.616 1.00 95.31 96 PHE A O 1
ATOM 809 N N . LEU A 1 97 ? -4.754 -1.955 -9.104 1.00 95.38 97 LEU A N 1
ATOM 810 C CA . LEU A 1 97 ? -5.518 -0.738 -8.845 1.00 95.38 97 LEU A CA 1
ATOM 811 C C . LEU A 1 97 ? -6.983 -0.915 -9.265 1.00 95.38 97 LEU A C 1
ATOM 813 O O . LEU A 1 97 ? -7.877 -0.613 -8.476 1.00 95.38 97 LEU A O 1
ATOM 817 N N . ALA A 1 98 ? -7.241 -1.457 -10.458 1.00 95.81 98 ALA A N 1
ATOM 818 C CA . ALA A 1 98 ? -8.598 -1.743 -10.917 1.00 95.81 98 ALA A CA 1
ATOM 819 C C . ALA A 1 98 ? -9.321 -2.710 -9.964 1.00 95.81 98 ALA A C 1
ATOM 821 O O . ALA A 1 98 ? -10.444 -2.435 -9.533 1.00 95.81 98 ALA A O 1
ATOM 822 N N . PHE A 1 99 ? -8.653 -3.791 -9.548 1.00 93.88 99 PHE A N 1
ATOM 823 C CA . PHE A 1 99 ? -9.193 -4.715 -8.552 1.00 93.88 99 PHE A CA 1
ATOM 824 C C . PHE A 1 99 ? -9.487 -4.030 -7.212 1.00 93.88 99 PHE A C 1
ATOM 826 O O . PHE A 1 99 ? -10.562 -4.237 -6.647 1.00 93.88 99 PHE A O 1
ATOM 833 N N . GLN A 1 100 ? -8.591 -3.176 -6.714 1.00 94.12 100 GLN A N 1
ATOM 834 C CA . GLN A 1 100 ? -8.802 -2.439 -5.467 1.00 94.12 100 GLN A CA 1
ATOM 835 C C . GLN A 1 100 ? -10.015 -1.499 -5.551 1.00 94.12 100 GLN A C 1
ATOM 837 O O . GLN A 1 100 ? -10.827 -1.461 -4.620 1.00 94.12 100 GLN A O 1
ATOM 842 N N . LEU A 1 101 ? -10.164 -0.772 -6.663 1.00 93.25 101 LEU A N 1
ATOM 843 C CA . LEU A 1 101 ? -11.262 0.174 -6.881 1.00 93.25 101 LEU A CA 1
ATOM 844 C C . LEU A 1 101 ? -12.627 -0.522 -6.956 1.00 93.25 101 LEU A C 1
ATOM 846 O O . LEU A 1 101 ? -13.600 0.001 -6.407 1.00 93.25 101 LEU A O 1
ATOM 850 N N . VAL A 1 102 ? -12.690 -1.699 -7.589 1.00 94.12 102 VAL A N 1
ATOM 851 C CA . VAL A 1 102 ? -13.924 -2.488 -7.742 1.00 94.12 102 VAL A CA 1
ATOM 852 C C . VAL A 1 102 ? -14.277 -3.244 -6.460 1.00 94.12 102 VAL A C 1
ATOM 854 O O . VAL A 1 102 ? -15.427 -3.222 -6.022 1.00 94.12 102 VAL A O 1
ATOM 857 N N . CYS A 1 103 ? -13.314 -3.927 -5.836 1.00 91.56 103 CYS A N 1
ATOM 858 C CA . CYS A 1 103 ? -13.599 -4.829 -4.719 1.00 91.56 103 CYS A CA 1
ATOM 859 C C . CYS A 1 103 ? -13.719 -4.112 -3.367 1.00 91.56 103 CYS A C 1
ATOM 861 O O . CYS A 1 103 ? -14.491 -4.570 -2.519 1.00 91.56 103 CYS A O 1
ATOM 863 N N . GLN A 1 104 ? -12.977 -3.016 -3.155 1.00 91.25 104 GLN A N 1
ATOM 864 C CA . GLN A 1 104 ? -12.932 -2.241 -1.902 1.00 91.25 104 GLN A CA 1
ATOM 865 C C . GLN A 1 104 ? -12.942 -3.128 -0.638 1.00 91.25 104 GLN A C 1
ATOM 867 O O . GLN A 1 104 ? -13.871 -3.079 0.184 1.00 91.25 104 GLN A O 1
ATOM 872 N N . PRO A 1 105 ? -11.925 -3.987 -0.484 1.00 89.25 105 PRO A N 1
ATOM 873 C CA . PRO A 1 105 ? -11.932 -5.118 0.441 1.00 89.25 105 PRO A CA 1
ATOM 874 C C . PRO A 1 105 ? -11.878 -4.706 1.918 1.00 89.25 105 PRO A C 1
ATOM 876 O O . PRO A 1 105 ? -12.310 -5.475 2.785 1.00 89.25 105 PRO A O 1
ATOM 879 N N . LEU A 1 106 ? -11.362 -3.512 2.231 1.00 88.25 106 LEU A N 1
ATOM 880 C CA . LEU A 1 106 ? -11.186 -3.060 3.610 1.00 88.25 106 LEU A CA 1
ATOM 881 C C . LEU A 1 106 ? -12.545 -2.753 4.254 1.00 88.25 106 LEU A C 1
ATOM 883 O O . LEU A 1 106 ? -13.501 -2.299 3.607 1.00 88.25 106 LEU A O 1
ATOM 887 N N . ALA A 1 107 ? -12.641 -3.014 5.556 1.00 87.25 107 ALA A N 1
ATOM 888 C CA . ALA A 1 107 ? -13.850 -2.763 6.333 1.00 87.25 107 ALA A CA 1
ATOM 889 C C . ALA A 1 107 ? -14.159 -1.260 6.430 1.00 87.25 107 ALA A C 1
ATOM 891 O O . ALA A 1 107 ? -15.313 -0.849 6.323 1.00 87.25 107 ALA A O 1
ATOM 892 N N . TYR A 1 108 ? -13.120 -0.431 6.561 1.00 86.56 108 TYR A N 1
ATOM 893 C CA . TYR A 1 108 ? -13.242 1.019 6.682 1.00 86.56 108 TYR A CA 1
ATOM 894 C C . TYR A 1 108 ? -13.125 1.702 5.314 1.00 86.56 108 TYR A C 1
ATOM 896 O O . TYR A 1 108 ? -12.166 1.475 4.575 1.00 86.56 108 TYR A O 1
ATOM 904 N N . LYS A 1 109 ? -14.082 2.580 4.983 1.00 87.75 109 LYS A N 1
ATOM 905 C CA . LYS A 1 109 ? -14.086 3.332 3.714 1.00 87.75 109 LYS A CA 1
ATOM 906 C C . LYS A 1 109 ? -12.845 4.213 3.555 1.00 87.75 109 LYS A C 1
ATOM 908 O O . LYS A 1 109 ? -12.243 4.198 2.489 1.00 87.75 109 LYS A O 1
ATOM 913 N N . GLU A 1 110 ? -12.421 4.900 4.616 1.00 86.06 110 GLU A N 1
ATOM 914 C CA . GLU A 1 110 ? -11.209 5.732 4.571 1.00 86.06 110 GLU A CA 1
ATOM 915 C C . GLU A 1 110 ? -9.953 4.904 4.286 1.00 86.06 110 GLU A C 1
ATOM 917 O O . GLU A 1 110 ? -9.116 5.315 3.492 1.00 86.06 110 GLU A O 1
ATOM 922 N N . ALA A 1 111 ? -9.856 3.692 4.843 1.00 86.75 111 ALA A N 1
ATOM 923 C CA . ALA A 1 111 ? -8.737 2.799 4.557 1.00 86.75 111 ALA A CA 1
ATOM 924 C C . ALA A 1 111 ? -8.727 2.355 3.080 1.00 86.75 111 ALA A C 1
ATOM 926 O O . ALA A 1 111 ? -7.671 2.351 2.456 1.00 86.75 111 ALA A O 1
ATOM 927 N N . ASN A 1 112 ? -9.894 2.065 2.485 1.00 90.94 112 ASN A N 1
ATOM 928 C CA . ASN A 1 112 ? -9.986 1.782 1.043 1.00 90.94 112 ASN A CA 1
ATOM 929 C C . ASN A 1 112 ? -9.569 2.978 0.184 1.00 90.94 112 ASN A C 1
ATOM 931 O O . ASN A 1 112 ? -8.897 2.782 -0.827 1.00 90.94 112 ASN A O 1
ATOM 935 N N . ARG A 1 113 ? -9.953 4.202 0.566 1.00 90.31 113 ARG A N 1
ATOM 936 C CA . ARG A 1 113 ? -9.556 5.422 -0.154 1.00 90.31 113 ARG A CA 1
ATOM 937 C C . ARG A 1 113 ? -8.048 5.632 -0.092 1.00 90.31 113 ARG A C 1
ATOM 939 O O . ARG A 1 113 ? -7.451 5.921 -1.121 1.00 90.31 113 ARG A O 1
ATOM 946 N N . LEU A 1 114 ? -7.444 5.435 1.079 1.00 89.56 114 LEU A N 1
ATOM 947 C CA . LEU A 1 114 ? -5.997 5.546 1.262 1.00 89.56 114 LEU A CA 1
ATOM 948 C C . LEU A 1 114 ? -5.227 4.485 0.463 1.00 89.56 114 LEU A C 1
ATOM 950 O O . LEU A 1 114 ? -4.275 4.841 -0.221 1.00 89.56 114 LEU A O 1
ATOM 954 N N . GLU A 1 115 ? -5.663 3.221 0.482 1.00 90.88 115 GLU A N 1
ATOM 955 C CA . GLU A 1 115 ? -5.028 2.153 -0.313 1.00 90.88 115 GLU A CA 1
ATOM 956 C C . GLU A 1 115 ? -5.212 2.378 -1.823 1.00 90.88 115 GLU A C 1
ATOM 958 O O . GLU A 1 115 ? -4.307 2.142 -2.615 1.00 90.88 115 GLU A O 1
ATOM 963 N N . SER A 1 116 ? -6.373 2.877 -2.254 1.00 92.94 116 SER A N 1
ATOM 964 C CA . SER A 1 116 ? -6.591 3.194 -3.673 1.00 92.94 116 SER A CA 1
ATOM 965 C C . SER A 1 116 ? -5.733 4.380 -4.118 1.00 92.94 116 SER A C 1
ATOM 967 O O . SER A 1 116 ? -5.173 4.358 -5.210 1.00 92.94 116 SER A O 1
ATOM 969 N N . ALA A 1 117 ? -5.594 5.403 -3.269 1.00 91.56 117 ALA A N 1
ATOM 970 C CA . ALA A 1 117 ? -4.746 6.559 -3.538 1.00 91.56 117 ALA A CA 1
ATOM 971 C C . ALA A 1 117 ? -3.255 6.188 -3.572 1.00 91.56 117 ALA A C 1
ATOM 973 O O . ALA A 1 117 ? -2.536 6.671 -4.443 1.00 91.56 117 ALA A O 1
ATOM 974 N N . SER A 1 118 ? -2.792 5.307 -2.677 1.00 92.44 118 SER A N 1
ATOM 975 C CA . SER A 1 118 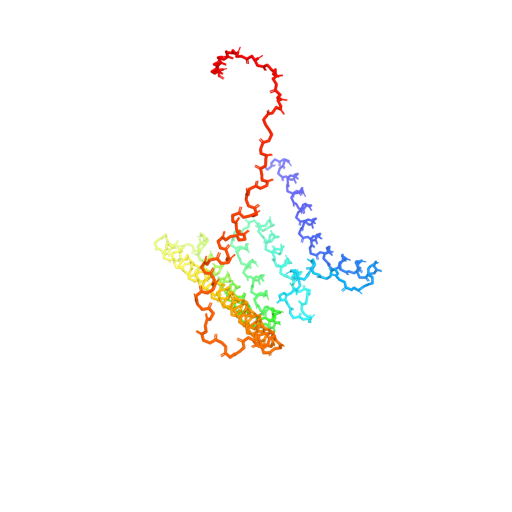? -1.406 4.822 -2.684 1.00 92.44 118 SER A CA 1
ATOM 976 C C . SER A 1 118 ? -1.108 3.946 -3.908 1.00 92.44 118 SER A C 1
ATOM 978 O O . SER A 1 118 ? -0.029 4.025 -4.490 1.00 92.44 118 SER A O 1
ATOM 980 N N . LEU A 1 119 ? -2.072 3.149 -4.369 1.00 93.19 119 LEU A N 1
ATOM 981 C CA . LEU A 1 119 ? -1.932 2.404 -5.618 1.00 93.19 119 LEU A CA 1
ATOM 982 C C . LEU A 1 119 ? -1.917 3.323 -6.841 1.00 93.19 119 LEU A C 1
ATOM 984 O O . LEU A 1 119 ? -1.076 3.154 -7.722 1.00 93.19 119 LEU A O 1
ATOM 988 N N . LEU A 1 120 ? -2.806 4.316 -6.879 1.00 94.81 120 LEU A N 1
ATOM 989 C CA . LEU A 1 120 ? -2.850 5.304 -7.953 1.00 94.81 120 LEU A CA 1
ATOM 990 C C . LEU A 1 120 ? -1.541 6.093 -8.030 1.00 94.81 120 LEU A C 1
ATOM 992 O O . LEU A 1 120 ? -1.000 6.262 -9.120 1.00 94.81 120 LEU A O 1
ATOM 996 N N . ILE A 1 121 ? -0.998 6.531 -6.889 1.00 94.25 121 ILE A N 1
ATOM 997 C CA . ILE A 1 121 ? 0.261 7.278 -6.881 1.00 94.25 121 ILE A CA 1
ATOM 998 C C . ILE A 1 121 ? 1.435 6.428 -7.348 1.00 94.25 121 ILE A C 1
ATOM 1000 O O . ILE A 1 121 ? 2.309 6.931 -8.048 1.00 94.25 121 ILE A O 1
ATOM 1004 N N . LEU A 1 122 ? 1.433 5.135 -7.028 1.00 93.88 122 LEU A N 1
ATOM 1005 C CA . LEU A 1 122 ? 2.457 4.212 -7.495 1.00 93.88 122 LEU A CA 1
ATOM 1006 C C . LEU A 1 122 ? 2.376 4.017 -9.018 1.00 93.88 122 LEU A C 1
ATOM 1008 O O . LEU A 1 122 ? 3.404 4.052 -9.688 1.00 93.88 122 LEU A O 1
ATOM 1012 N N . VAL A 1 123 ? 1.169 3.910 -9.584 1.00 95.62 123 VAL A N 1
ATOM 1013 C CA . VAL A 1 123 ? 0.951 3.877 -11.043 1.00 95.62 123 VAL A CA 1
ATOM 1014 C C . VAL A 1 123 ? 1.420 5.177 -11.706 1.00 95.62 123 VAL A C 1
ATOM 1016 O O . VAL A 1 123 ? 2.115 5.133 -12.720 1.00 95.62 123 VAL A O 1
ATOM 1019 N N . LEU A 1 124 ? 1.099 6.342 -11.136 1.00 93.81 124 LEU A N 1
ATOM 1020 C CA . LEU A 1 124 ? 1.566 7.636 -11.652 1.00 93.81 124 LEU A CA 1
ATOM 1021 C C . LEU A 1 124 ? 3.092 7.767 -11.570 1.00 93.81 124 LEU A C 1
ATOM 1023 O O . LEU A 1 124 ? 3.726 8.220 -12.516 1.00 93.81 124 LEU A O 1
ATOM 1027 N N . THR A 1 125 ? 3.688 7.313 -10.470 1.00 94.56 125 THR A N 1
ATOM 1028 C CA . THR A 1 125 ? 5.142 7.302 -10.274 1.00 94.56 125 THR A CA 1
ATOM 1029 C C . THR A 1 125 ? 5.828 6.421 -11.311 1.00 94.56 125 THR A C 1
ATOM 1031 O O . THR A 1 125 ? 6.822 6.841 -11.889 1.00 94.56 125 THR A O 1
ATOM 1034 N N . LEU A 1 126 ? 5.278 5.239 -11.609 1.00 93.38 126 LEU A N 1
ATOM 1035 C CA . LEU A 1 126 ? 5.801 4.364 -12.663 1.00 93.38 126 LEU A CA 1
ATOM 1036 C C . LEU A 1 126 ? 5.660 4.985 -14.063 1.00 93.38 126 LEU A C 1
ATOM 1038 O O . LEU A 1 126 ? 6.571 4.843 -14.873 1.00 93.38 126 LEU A O 1
ATOM 1042 N N . ASN A 1 127 ? 4.576 5.723 -14.339 1.00 92.88 127 ASN A N 1
ATOM 1043 C CA . ASN A 1 127 ? 4.446 6.486 -15.589 1.00 92.88 127 ASN A CA 1
ATOM 1044 C C . ASN A 1 127 ? 5.529 7.567 -15.714 1.00 92.88 127 ASN A C 1
ATOM 1046 O O . ASN A 1 127 ? 6.143 7.700 -16.768 1.00 92.88 127 ASN A O 1
ATOM 1050 N N . LEU A 1 128 ? 5.791 8.325 -14.644 1.00 92.25 128 LEU A N 1
ATOM 1051 C CA . LEU A 1 128 ? 6.850 9.340 -14.642 1.00 92.25 128 LEU A CA 1
ATOM 1052 C C . LEU A 1 128 ? 8.243 8.709 -14.733 1.00 92.25 128 LEU A C 1
ATOM 1054 O O . LEU A 1 128 ? 9.101 9.232 -15.437 1.00 92.25 128 LEU A O 1
ATOM 1058 N N . ALA A 1 129 ? 8.458 7.567 -14.077 1.00 92.06 129 ALA A N 1
ATOM 1059 C CA . ALA A 1 129 ? 9.709 6.822 -14.155 1.00 92.06 129 ALA A CA 1
ATOM 1060 C C . ALA A 1 129 ? 10.006 6.346 -15.583 1.00 92.06 129 ALA A C 1
ATOM 1062 O O . ALA A 1 129 ? 11.164 6.353 -15.991 1.00 92.06 129 ALA A O 1
ATOM 1063 N N . LEU A 1 130 ? 8.977 6.001 -16.366 1.00 91.31 130 LEU A N 1
ATOM 1064 C CA . LEU A 1 130 ? 9.143 5.652 -17.776 1.00 91.31 130 LEU A CA 1
ATOM 1065 C C . LEU A 1 130 ? 9.713 6.826 -18.588 1.00 91.31 130 LEU A C 1
ATOM 1067 O O . LEU A 1 130 ? 10.551 6.604 -19.449 1.00 91.31 130 LEU A O 1
ATOM 1071 N N . LEU A 1 131 ? 9.348 8.075 -18.278 1.00 90.06 131 LEU A N 1
ATOM 1072 C CA . LEU A 1 131 ? 9.906 9.264 -18.945 1.00 90.06 131 LEU A CA 1
ATOM 1073 C C . LEU A 1 131 ? 11.375 9.537 -18.584 1.00 90.06 131 LEU A C 1
ATOM 1075 O O . LEU A 1 131 ? 12.040 10.308 -19.268 1.00 90.06 131 LEU A O 1
ATOM 1079 N N . LEU A 1 132 ? 11.890 8.933 -17.512 1.00 90.69 132 LEU A N 1
ATOM 1080 C CA . LEU A 1 132 ? 13.288 9.076 -17.089 1.00 90.69 132 LEU A CA 1
ATOM 1081 C C . LEU A 1 132 ? 14.212 8.036 -17.734 1.00 90.69 132 LEU A C 1
ATOM 1083 O O . LEU A 1 132 ? 15.428 8.098 -17.555 1.00 90.69 132 LEU A O 1
ATOM 1087 N N . VAL A 1 133 ? 13.647 7.086 -18.477 1.00 89.50 133 VAL A N 1
ATOM 1088 C CA . VAL A 1 133 ? 14.395 6.063 -19.203 1.00 89.50 133 VAL A CA 1
ATOM 1089 C C . VAL A 1 133 ? 15.230 6.735 -20.313 1.00 89.50 133 VAL A C 1
ATOM 1091 O O . VAL A 1 133 ? 14.664 7.469 -21.132 1.00 89.50 133 VAL A O 1
ATOM 1094 N N . PRO A 1 134 ? 16.559 6.502 -20.365 1.00 85.56 134 PRO A N 1
ATOM 1095 C CA . PRO A 1 134 ? 17.457 7.130 -21.341 1.00 85.56 134 PRO A CA 1
ATOM 1096 C C . PRO A 1 134 ? 17.035 6.949 -22.803 1.00 85.56 134 PRO A C 1
ATOM 1098 O O . PRO A 1 134 ? 17.271 7.831 -23.625 1.00 85.56 134 PRO A O 1
ATOM 1101 N N . GLU A 1 135 ? 16.375 5.837 -23.120 1.00 85.44 135 GLU A N 1
ATOM 1102 C CA . GLU A 1 135 ? 15.899 5.473 -24.454 1.00 85.44 135 GLU A CA 1
ATOM 1103 C C . GLU A 1 135 ? 14.927 6.500 -25.065 1.00 85.44 135 GLU A C 1
ATOM 1105 O O . GLU A 1 135 ? 14.832 6.584 -26.286 1.00 85.44 135 GLU A O 1
ATOM 1110 N N . PHE A 1 136 ? 14.247 7.324 -24.256 1.00 84.06 136 PHE A N 1
ATOM 1111 C CA . PHE A 1 136 ? 13.390 8.410 -24.759 1.00 84.06 136 PHE A CA 1
ATOM 1112 C C . PHE A 1 136 ? 14.156 9.693 -25.122 1.00 84.06 136 PHE A C 1
ATOM 1114 O O . PHE A 1 136 ? 13.569 10.615 -25.684 1.00 84.06 136 PHE A O 1
ATOM 1121 N N . GLY A 1 137 ? 15.455 9.778 -24.816 1.00 84.00 137 GLY A N 1
ATOM 1122 C CA . GLY A 1 137 ? 16.326 10.863 -25.277 1.00 84.00 137 GLY A CA 1
ATOM 1123 C C . GLY A 1 137 ? 16.040 12.247 -24.679 1.00 84.00 137 GLY A C 1
ATOM 1124 O O . GLY A 1 137 ? 16.473 13.252 -25.244 1.00 84.00 137 GLY A O 1
ATOM 1125 N N . PHE A 1 138 ? 15.321 12.339 -23.555 1.00 87.25 138 PHE A N 1
ATOM 1126 C CA . PHE A 1 138 ? 15.088 13.623 -22.888 1.00 87.25 138 PHE A CA 1
ATOM 1127 C C . PHE A 1 138 ? 16.390 14.218 -22.342 1.00 87.25 138 PHE A C 1
ATOM 1129 O O . PHE A 1 138 ? 17.204 13.529 -21.728 1.00 87.25 138 PHE A O 1
ATOM 1136 N N . SER A 1 139 ? 16.567 15.528 -22.521 1.00 89.69 139 SER A N 1
ATOM 1137 C CA . SER A 1 139 ? 17.717 16.247 -21.978 1.00 89.69 139 SER A CA 1
ATOM 1138 C C . SER A 1 139 ? 17.658 16.328 -20.449 1.00 89.69 139 SER A C 1
ATOM 1140 O O . SER A 1 139 ? 16.583 16.390 -19.845 1.00 89.69 139 SER A O 1
ATOM 1142 N N . SER A 1 140 ? 18.825 16.391 -19.799 1.00 88.50 140 SER A N 1
ATOM 1143 C CA . SER A 1 140 ? 18.926 16.419 -18.330 1.00 88.50 140 SER A CA 1
ATOM 1144 C C . SER A 1 140 ? 18.149 17.577 -17.697 1.00 88.50 140 SER A C 1
ATOM 1146 O O . SER A 1 140 ? 17.624 17.441 -16.595 1.00 88.50 140 SER A O 1
ATOM 1148 N N . ILE A 1 141 ? 18.020 18.705 -18.405 1.00 90.31 141 ILE A N 1
ATOM 1149 C CA . ILE A 1 141 ? 17.274 19.874 -17.922 1.00 90.31 141 ILE A CA 1
ATOM 1150 C C . ILE A 1 141 ? 15.766 19.600 -17.788 1.00 90.31 141 ILE A C 1
ATOM 1152 O O . ILE A 1 141 ? 15.117 20.196 -16.934 1.00 90.31 141 ILE A O 1
ATOM 1156 N N . VAL A 1 142 ? 15.217 18.671 -18.581 1.00 89.62 142 VAL A N 1
ATOM 1157 C CA . VAL A 1 142 ? 13.805 18.252 -18.526 1.00 89.62 142 VAL A CA 1
ATOM 1158 C C . VAL A 1 142 ? 13.591 17.142 -17.491 1.00 89.62 142 VAL A C 1
ATOM 1160 O O . VAL A 1 142 ? 12.544 17.090 -16.849 1.00 89.62 142 VAL A O 1
ATOM 1163 N N . GLN A 1 143 ? 14.590 16.285 -17.270 1.00 90.75 143 GLN A N 1
ATOM 1164 C CA . GLN A 1 143 ? 14.502 15.176 -16.312 1.00 90.75 143 GLN A CA 1
ATOM 1165 C C . GLN A 1 143 ? 14.432 15.650 -14.850 1.00 90.75 143 GLN A C 1
ATOM 1167 O O . GLN A 1 143 ? 13.650 15.112 -14.067 1.00 90.75 143 GLN A O 1
ATOM 1172 N N . TRP A 1 144 ? 15.196 16.681 -14.470 1.00 93.44 144 TRP A N 1
ATOM 1173 C CA . TRP A 1 144 ? 15.223 17.186 -13.089 1.00 93.44 144 TRP A CA 1
ATOM 1174 C C . TRP A 1 144 ? 13.853 17.651 -12.564 1.00 93.44 144 TRP A C 1
ATOM 1176 O O . TRP A 1 144 ? 13.456 17.197 -11.487 1.00 93.44 144 TRP A O 1
ATOM 1186 N N . PRO A 1 145 ? 13.084 18.483 -13.295 1.00 93.62 145 PRO A N 1
ATOM 1187 C CA . PRO A 1 145 ? 11.720 18.832 -12.907 1.00 93.62 145 PRO A CA 1
ATOM 1188 C C . PRO A 1 145 ? 10.805 17.617 -12.712 1.00 93.62 145 PRO A C 1
ATOM 1190 O O . PRO A 1 145 ? 10.020 17.600 -11.765 1.00 93.62 145 PRO A O 1
ATOM 1193 N N . ILE A 1 146 ? 10.924 16.588 -13.562 1.00 92.38 146 ILE A N 1
ATOM 1194 C CA . ILE A 1 146 ? 10.131 15.352 -13.454 1.00 92.38 146 ILE A CA 1
ATOM 1195 C C . ILE A 1 146 ? 10.466 14.619 -12.152 1.00 92.38 146 ILE A C 1
ATOM 1197 O O . ILE A 1 146 ? 9.558 14.219 -11.423 1.00 92.38 146 ILE A O 1
ATOM 1201 N N . VAL A 1 147 ? 11.753 14.494 -11.814 1.00 93.88 147 VAL A N 1
ATOM 1202 C CA . VAL A 1 147 ? 12.202 13.877 -10.556 1.00 93.88 147 VAL A CA 1
ATOM 1203 C C . VAL A 1 147 ? 11.694 14.664 -9.346 1.00 93.88 147 VAL A C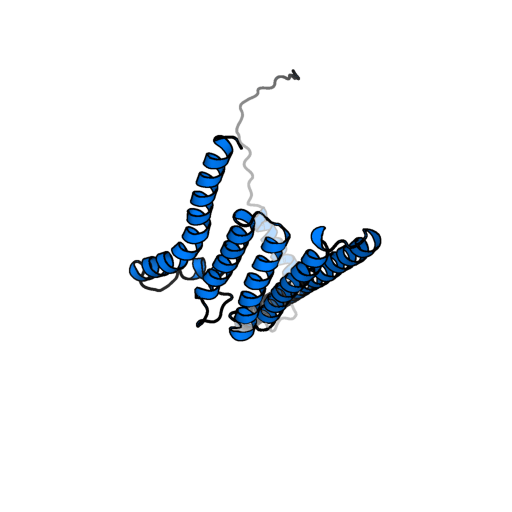 1
ATOM 1205 O O . VAL A 1 147 ? 11.155 14.072 -8.410 1.00 93.88 147 VAL A O 1
ATOM 1208 N N . VAL A 1 148 ? 11.805 15.996 -9.365 1.00 94.75 148 VAL A N 1
ATOM 1209 C CA . VAL A 1 148 ? 11.311 16.860 -8.280 1.00 94.75 148 VAL A CA 1
ATOM 1210 C C . VAL A 1 148 ? 9.796 16.722 -8.117 1.00 94.75 148 VAL A C 1
ATOM 1212 O O . VAL A 1 148 ? 9.316 16.553 -6.995 1.00 94.75 148 VAL A O 1
ATOM 1215 N N . ALA A 1 149 ? 9.041 16.727 -9.218 1.00 91.62 149 ALA A N 1
ATOM 1216 C CA . ALA A 1 149 ? 7.598 16.512 -9.199 1.00 91.62 149 ALA A CA 1
ATOM 1217 C C . ALA A 1 149 ? 7.243 15.124 -8.642 1.00 91.62 149 ALA A C 1
ATOM 1219 O O . ALA A 1 149 ? 6.365 15.011 -7.788 1.00 91.62 149 ALA A O 1
ATOM 1220 N N . MET A 1 150 ? 7.962 14.078 -9.058 1.00 93.31 150 MET A N 1
ATOM 1221 C CA . MET A 1 150 ? 7.773 12.711 -8.574 1.00 93.31 150 MET A CA 1
ATOM 1222 C C . MET A 1 150 ? 8.000 12.602 -7.060 1.00 93.31 150 MET A C 1
ATOM 1224 O O . MET A 1 150 ? 7.174 12.017 -6.354 1.00 93.31 150 MET A O 1
ATOM 1228 N N . ILE A 1 151 ? 9.083 13.190 -6.541 1.00 94.94 151 ILE A N 1
ATOM 1229 C CA . ILE A 1 151 ? 9.384 13.211 -5.101 1.00 94.94 151 ILE A CA 1
ATOM 1230 C C . ILE A 1 151 ? 8.323 14.017 -4.346 1.00 94.94 151 ILE A C 1
ATOM 1232 O O . ILE A 1 151 ? 7.805 13.545 -3.333 1.00 94.94 151 ILE A O 1
ATOM 1236 N N . GLY A 1 152 ? 7.963 15.201 -4.847 1.00 93.94 152 GLY A N 1
ATOM 1237 C CA . GLY A 1 152 ? 6.971 16.075 -4.222 1.00 93.94 152 GLY A CA 1
ATOM 1238 C C . GLY A 1 152 ? 5.605 15.404 -4.102 1.00 93.94 152 GLY A C 1
ATOM 1239 O O . GLY A 1 152 ? 5.028 15.353 -3.018 1.00 93.94 152 GLY A O 1
ATOM 1240 N N . VAL A 1 153 ? 5.119 14.808 -5.191 1.00 90.69 153 VAL A N 1
ATOM 1241 C CA . VAL A 1 153 ? 3.823 14.121 -5.241 1.00 90.69 153 VAL A CA 1
ATOM 1242 C C . VAL A 1 153 ? 3.783 12.914 -4.292 1.00 90.69 153 VAL A C 1
ATOM 1244 O O . VAL A 1 153 ? 2.840 12.784 -3.506 1.00 90.69 153 VAL A O 1
ATOM 1247 N N . ASN A 1 154 ? 4.818 12.067 -4.289 1.00 93.12 154 ASN A N 1
ATOM 1248 C CA . ASN A 1 154 ? 4.905 10.939 -3.352 1.00 93.12 154 ASN A CA 1
ATOM 1249 C C . ASN A 1 154 ? 5.003 11.407 -1.893 1.00 93.12 154 ASN A C 1
ATOM 1251 O O . ASN A 1 154 ? 4.332 10.855 -1.017 1.00 93.12 154 ASN A O 1
ATOM 1255 N N . GLY A 1 155 ? 5.782 12.460 -1.635 1.00 93.69 155 GLY A N 1
ATOM 1256 C CA . GLY A 1 155 ? 5.910 13.080 -0.319 1.00 93.69 155 GLY A CA 1
ATOM 1257 C C . GLY A 1 155 ? 4.575 13.610 0.204 1.00 93.69 155 GLY A C 1
ATOM 1258 O O . GLY A 1 155 ? 4.199 13.314 1.338 1.00 93.69 155 GLY A O 1
ATOM 1259 N N . CYS A 1 156 ? 3.807 14.318 -0.628 1.00 91.81 156 CYS A N 1
ATOM 1260 C CA . CYS A 1 156 ? 2.472 14.806 -0.275 1.00 91.81 156 CYS A CA 1
ATOM 1261 C C . CYS A 1 156 ? 1.512 13.665 0.092 1.00 91.81 156 CYS A C 1
ATOM 1263 O O . CYS A 1 156 ? 0.812 13.753 1.105 1.00 91.81 156 CYS A O 1
ATOM 1265 N N . VAL A 1 157 ? 1.495 12.572 -0.680 1.00 89.38 157 VAL A N 1
ATOM 1266 C CA . VAL A 1 157 ? 0.650 11.406 -0.370 1.00 89.38 157 VAL A CA 1
ATOM 1267 C C . VAL A 1 157 ? 1.097 10.740 0.929 1.00 89.38 157 VAL A C 1
ATOM 1269 O O . VAL A 1 157 ? 0.255 10.442 1.781 1.00 89.38 157 VAL A O 1
ATOM 1272 N N . MET A 1 158 ? 2.400 10.575 1.148 1.00 91.44 158 MET A N 1
ATOM 1273 C CA . MET A 1 158 ? 2.920 10.007 2.391 1.00 91.44 158 MET A CA 1
ATOM 1274 C C . MET A 1 158 ? 2.562 10.862 3.614 1.00 91.44 158 MET A C 1
ATOM 1276 O O . MET A 1 158 ? 2.099 10.328 4.624 1.00 91.44 158 MET A O 1
ATOM 1280 N N . LEU A 1 159 ? 2.673 12.189 3.513 1.00 93.19 159 LEU A N 1
ATOM 1281 C CA . LEU A 1 159 ? 2.230 13.116 4.557 1.00 93.19 159 LEU A CA 1
ATOM 1282 C C . LEU A 1 159 ? 0.727 12.987 4.829 1.00 93.19 159 LEU A C 1
ATOM 1284 O O . LEU A 1 159 ? 0.319 12.917 5.990 1.00 93.19 159 LEU A O 1
ATOM 1288 N N . SER A 1 160 ? -0.094 12.891 3.780 1.00 89.12 160 SER A N 1
ATOM 1289 C CA . SER A 1 160 ? -1.541 12.691 3.923 1.00 89.12 160 SER A CA 1
ATOM 1290 C C . SER A 1 160 ? -1.872 11.396 4.676 1.00 89.12 160 SER A C 1
ATOM 1292 O O . SER A 1 160 ? -2.746 11.390 5.547 1.00 89.12 160 SER A O 1
ATOM 1294 N N . TYR A 1 161 ? -1.114 10.324 4.419 1.00 89.81 161 TYR A N 1
ATOM 1295 C CA . TYR A 1 161 ? -1.262 9.037 5.093 1.00 89.81 161 TYR A CA 1
ATOM 1296 C C . TYR A 1 161 ? -0.897 9.142 6.577 1.00 89.81 161 TYR A C 1
ATOM 1298 O O . TYR A 1 161 ? -1.659 8.705 7.442 1.00 89.81 161 TYR A O 1
ATOM 1306 N N . ILE A 1 162 ? 0.230 9.792 6.888 1.00 92.62 162 ILE A N 1
ATOM 1307 C CA . ILE A 1 162 ? 0.666 10.044 8.268 1.00 92.62 162 ILE A CA 1
ATOM 1308 C C . ILE A 1 162 ? -0.403 10.844 9.020 1.00 92.62 162 ILE A C 1
ATOM 1310 O O . ILE A 1 162 ? -0.807 10.450 10.115 1.00 92.62 162 ILE A O 1
ATOM 1314 N N . ILE A 1 163 ? -0.922 11.923 8.428 1.00 92.94 163 ILE A N 1
ATOM 1315 C CA . ILE A 1 163 ? -1.970 12.750 9.041 1.00 92.94 163 ILE A CA 1
ATOM 1316 C C . ILE A 1 163 ? -3.244 11.928 9.289 1.00 92.94 163 ILE A C 1
ATOM 1318 O O . ILE A 1 163 ? -3.800 11.980 10.390 1.00 92.94 163 ILE A O 1
ATOM 1322 N N . ALA A 1 164 ? -3.691 11.134 8.313 1.00 89.31 164 ALA A N 1
ATOM 1323 C CA . ALA A 1 164 ? -4.889 10.305 8.439 1.00 89.31 164 ALA A CA 1
ATOM 1324 C C . ALA A 1 164 ? -4.754 9.244 9.546 1.00 89.31 164 ALA A C 1
ATOM 1326 O O . ALA A 1 164 ? -5.674 9.049 10.355 1.00 89.31 164 ALA A O 1
ATOM 1327 N N . VAL A 1 165 ? -3.591 8.594 9.637 1.00 88.75 165 VAL A N 1
ATOM 1328 C CA . VAL A 1 165 ? -3.282 7.627 10.699 1.00 88.75 165 VAL A CA 1
ATOM 1329 C C . VAL A 1 165 ? -3.246 8.321 12.059 1.00 88.75 165 VAL A C 1
ATOM 1331 O O . VAL A 1 165 ? -3.911 7.865 12.990 1.00 88.75 165 VAL A O 1
ATOM 1334 N N . LEU A 1 166 ? -2.556 9.459 12.182 1.00 91.81 166 LEU A N 1
ATOM 1335 C CA . LEU A 1 166 ? -2.493 10.225 13.430 1.00 91.81 166 LEU A CA 1
ATOM 1336 C C . LEU A 1 166 ? -3.879 10.691 13.891 1.00 91.81 166 LEU A C 1
ATOM 1338 O O . LEU A 1 166 ? -4.192 10.608 15.080 1.00 91.81 166 LEU A O 1
ATOM 1342 N N . HIS A 1 167 ? -4.735 11.139 12.972 1.00 91.75 167 HIS A N 1
ATOM 1343 C CA . HIS A 1 167 ? -6.110 11.527 13.283 1.00 91.75 167 HIS A CA 1
ATOM 1344 C C . HIS A 1 167 ? -6.943 10.333 13.786 1.00 91.75 167 HIS A C 1
ATOM 1346 O O . HIS A 1 167 ? -7.663 10.429 14.787 1.00 91.75 167 HIS A O 1
ATOM 1352 N N . THR A 1 168 ? -6.791 9.170 13.149 1.00 88.44 168 THR A N 1
ATOM 1353 C CA . THR A 1 168 ? -7.472 7.926 13.544 1.00 88.44 168 THR A CA 1
ATOM 1354 C C . THR A 1 168 ? -6.994 7.417 14.907 1.00 88.44 168 THR A C 1
ATOM 1356 O O . THR A 1 168 ? -7.796 6.991 15.737 1.00 88.44 168 THR A O 1
ATOM 1359 N N . LEU A 1 169 ? -5.693 7.499 15.190 1.00 87.75 169 LEU A N 1
ATOM 1360 C CA . LEU A 1 169 ? -5.139 7.124 16.491 1.00 87.75 169 LEU A CA 1
ATOM 1361 C C . LEU A 1 169 ? -5.618 8.075 17.590 1.00 87.75 169 LEU A C 1
ATOM 1363 O O . LEU A 1 169 ? -6.097 7.626 18.631 1.00 87.75 169 LEU A O 1
ATOM 1367 N N . ARG A 1 170 ? -5.565 9.390 17.347 1.00 92.31 170 ARG A N 1
ATOM 1368 C CA . ARG A 1 170 ? -6.015 10.404 18.314 1.00 92.31 170 ARG A CA 1
ATOM 1369 C C . ARG A 1 170 ? -7.498 10.267 18.650 1.00 92.31 170 ARG A C 1
ATOM 1371 O O . ARG A 1 170 ? -7.857 10.395 19.818 1.00 92.31 170 ARG A O 1
ATOM 1378 N N . SER A 1 171 ? -8.354 9.999 17.665 1.00 89.06 171 SER A N 1
ATOM 1379 C CA . SER A 1 171 ? -9.792 9.799 17.901 1.00 89.06 171 SER A CA 1
ATOM 1380 C C . SER A 1 171 ? -10.066 8.553 18.747 1.00 89.06 171 SER A C 1
ATOM 1382 O O . SER A 1 171 ? -10.770 8.656 19.752 1.00 89.06 171 SER A O 1
ATOM 1384 N N . LYS A 1 172 ? -9.434 7.411 18.442 1.00 87.00 172 LYS A N 1
ATOM 1385 C CA . LYS A 1 172 ? -9.548 6.191 19.264 1.00 87.00 172 LYS A CA 1
ATOM 1386 C C . LYS A 1 172 ? -9.045 6.399 20.693 1.00 87.00 172 LYS A C 1
ATOM 1388 O O . LYS A 1 172 ? -9.717 6.004 21.642 1.00 87.00 172 LYS A O 1
ATOM 1393 N N . VAL A 1 173 ? -7.903 7.067 20.862 1.00 91.69 173 VAL A N 1
ATOM 1394 C CA . VAL A 1 173 ? -7.344 7.378 22.187 1.00 91.69 173 VAL A CA 1
ATOM 1395 C C . VAL A 1 173 ? -8.290 8.274 22.992 1.00 91.69 173 VAL A C 1
ATOM 1397 O O . VAL A 1 173 ? -8.518 8.006 24.171 1.00 91.69 173 VAL A O 1
ATOM 1400 N N . LYS A 1 174 ? -8.888 9.301 22.372 1.00 92.62 174 LYS A N 1
ATOM 1401 C CA . LYS A 1 174 ? -9.870 10.172 23.038 1.00 92.62 174 LYS A CA 1
ATOM 1402 C C . LYS A 1 174 ? -11.098 9.397 23.519 1.00 92.62 174 LYS A C 1
ATOM 1404 O O . LYS A 1 174 ? -11.504 9.610 24.656 1.00 92.62 174 LYS A O 1
ATOM 1409 N N . LEU A 1 175 ? -11.631 8.484 22.705 1.00 90.44 175 LEU A N 1
ATOM 1410 C CA . LEU A 1 175 ? -12.786 7.653 23.071 1.00 90.44 175 LEU A CA 1
ATOM 1411 C C . LEU A 1 175 ? -12.478 6.722 24.252 1.00 90.44 175 LEU A C 1
ATOM 1413 O O . LEU A 1 175 ? -13.230 6.663 25.221 1.00 90.44 175 LEU A O 1
ATOM 1417 N N . VAL A 1 176 ? -11.326 6.048 24.229 1.00 91.38 176 VAL A N 1
ATOM 1418 C CA . VAL A 1 176 ? -10.906 5.183 25.344 1.00 91.38 176 VAL A CA 1
ATOM 1419 C C . VAL A 1 176 ? -10.676 6.001 26.618 1.00 91.38 176 VAL A C 1
ATOM 1421 O O . VAL A 1 176 ? -11.018 5.567 27.721 1.00 91.38 176 VAL A O 1
ATOM 1424 N N . MET A 1 177 ? -10.108 7.203 26.494 1.00 93.00 177 MET A N 1
ATOM 1425 C CA . MET A 1 177 ? -9.934 8.096 27.637 1.00 93.00 177 MET A CA 1
ATOM 1426 C C . MET A 1 177 ? -11.268 8.612 28.189 1.00 93.00 177 MET A C 1
ATOM 1428 O O . MET A 1 177 ? -11.412 8.670 29.413 1.00 93.00 177 MET A O 1
ATOM 1432 N N . SER A 1 178 ? -12.252 8.941 27.342 1.00 93.56 178 SER A N 1
ATOM 1433 C CA . SER A 1 178 ? -13.584 9.347 27.810 1.00 93.56 178 SER A CA 1
ATOM 1434 C C . SER A 1 178 ? -14.307 8.203 28.520 1.00 93.56 178 SER A C 1
ATOM 1436 O O . SER A 1 178 ? -14.809 8.407 29.620 1.00 93.56 178 SER A O 1
ATOM 1438 N N . GLU A 1 179 ? -14.244 6.974 27.997 1.00 93.88 179 GLU A N 1
ATOM 1439 C CA . GLU A 1 179 ? -14.832 5.805 28.666 1.00 93.88 179 GLU A CA 1
ATOM 1440 C C . GLU A 1 179 ? -14.209 5.538 30.044 1.00 93.88 179 GLU A C 1
ATOM 1442 O O . GLU A 1 179 ? -14.912 5.230 31.013 1.00 93.88 179 GLU A O 1
ATOM 1447 N N . LYS A 1 180 ? -12.880 5.674 30.167 1.00 93.12 180 LYS A N 1
ATOM 1448 C CA . LYS A 1 180 ? -12.190 5.545 31.460 1.00 93.12 180 LYS A CA 1
ATOM 1449 C C . LYS A 1 180 ? -12.630 6.632 32.443 1.00 93.12 180 LYS A C 1
ATOM 1451 O O . LYS A 1 180 ? -12.813 6.332 33.627 1.00 93.12 180 LYS A O 1
ATOM 1456 N N . LYS A 1 181 ? -12.825 7.869 31.972 1.00 94.31 181 LYS A N 1
ATOM 1457 C CA . LYS A 1 181 ? -13.310 8.990 32.791 1.00 94.31 181 LYS A CA 1
ATOM 1458 C C . LYS A 1 181 ? -14.726 8.724 33.311 1.00 94.31 181 LYS A C 1
ATOM 1460 O O . LYS A 1 181 ? -14.952 8.848 34.515 1.00 94.31 181 LYS A O 1
ATOM 1465 N N . ASP A 1 182 ? -15.624 8.250 32.452 1.00 94.31 182 ASP A N 1
ATOM 1466 C CA . ASP A 1 182 ? -17.012 7.938 32.814 1.00 94.31 182 ASP A CA 1
ATOM 1467 C C . ASP A 1 182 ? -17.103 6.781 33.814 1.00 94.31 182 ASP A C 1
ATOM 1469 O O . ASP A 1 182 ? -17.856 6.841 34.792 1.00 94.31 182 ASP A O 1
ATOM 1473 N N . ARG A 1 183 ? -16.293 5.727 33.631 1.00 95.06 183 ARG A N 1
ATOM 1474 C CA . ARG A 1 183 ? -16.204 4.618 34.596 1.00 95.06 183 ARG A CA 1
ATOM 1475 C C . ARG A 1 183 ? -15.721 5.098 35.962 1.00 95.06 183 ARG A C 1
ATOM 1477 O O . ARG A 1 183 ? -16.312 4.722 36.975 1.00 95.06 183 ARG A O 1
ATOM 1484 N N . LYS A 1 184 ? -14.691 5.950 36.006 1.00 94.75 184 LYS A N 1
ATOM 1485 C CA . LYS A 1 184 ? -14.181 6.521 37.261 1.00 94.75 184 LYS A CA 1
ATOM 1486 C C . LYS A 1 184 ? -15.251 7.364 37.962 1.00 94.75 184 LYS A C 1
ATOM 1488 O O . LYS A 1 184 ? -15.491 7.171 39.151 1.00 94.75 184 LYS A O 1
ATOM 1493 N N . GLN A 1 185 ? -15.969 8.204 37.215 1.00 95.75 185 GLN A N 1
ATOM 1494 C CA . GLN A 1 185 ? -17.050 9.033 37.752 1.00 95.75 185 GLN A CA 1
ATOM 1495 C C . GLN A 1 185 ? -18.201 8.197 38.336 1.00 95.75 185 GLN A C 1
ATOM 1497 O O . GLN A 1 185 ? -18.689 8.503 39.425 1.00 95.75 185 GLN A O 1
ATOM 1502 N N . LYS A 1 186 ? -18.600 7.103 37.671 1.00 95.81 186 LYS A N 1
ATOM 1503 C CA . LYS A 1 186 ? -19.621 6.170 38.186 1.00 95.81 186 LYS A CA 1
ATOM 1504 C C . LYS A 1 186 ? -19.178 5.478 39.479 1.00 95.81 186 LYS A C 1
ATOM 1506 O O . LYS A 1 186 ? -19.976 5.352 40.409 1.00 95.81 186 LYS A O 1
ATOM 1511 N N . ILE A 1 187 ? -17.914 5.059 39.565 1.00 96.56 187 ILE A N 1
ATOM 1512 C CA . ILE A 1 187 ? -17.351 4.444 40.779 1.00 96.56 187 ILE A CA 1
ATOM 1513 C C . ILE A 1 187 ? -17.346 5.447 41.942 1.00 96.56 187 ILE A C 1
ATOM 1515 O O . ILE A 1 187 ? -17.768 5.101 43.047 1.00 96.56 187 ILE A O 1
ATOM 1519 N N . ASP A 1 188 ? -16.929 6.692 41.703 1.00 96.19 188 ASP A N 1
ATOM 1520 C CA . ASP A 1 188 ? -16.880 7.732 42.736 1.00 96.19 188 ASP A CA 1
ATOM 1521 C C . ASP A 1 188 ? -18.283 8.145 43.213 1.00 96.19 188 ASP A C 1
ATOM 1523 O O . ASP A 1 188 ? -18.502 8.320 44.416 1.00 96.19 188 ASP A O 1
ATOM 1527 N N . ALA A 1 189 ? -19.263 8.221 42.307 1.00 96.44 189 ALA A N 1
ATOM 1528 C CA . ALA A 1 189 ? -20.665 8.450 42.657 1.00 96.44 189 ALA A CA 1
ATOM 1529 C C . ALA A 1 189 ? -21.232 7.318 43.533 1.00 96.44 189 ALA A C 1
ATOM 1531 O O . ALA A 1 189 ? -21.841 7.588 44.571 1.00 96.44 189 ALA A O 1
ATOM 1532 N N . LYS A 1 190 ? -20.960 6.051 43.181 1.00 96.81 190 LYS A N 1
ATOM 1533 C CA . LYS A 1 190 ? -21.396 4.884 43.966 1.00 96.81 190 LYS A CA 1
ATOM 1534 C C . LYS A 1 190 ? -20.761 4.864 45.361 1.00 96.81 190 LYS A C 1
ATOM 1536 O O . LYS A 1 190 ? -21.458 4.637 46.346 1.00 96.81 190 LYS A O 1
ATOM 1541 N N . LYS A 1 191 ? -19.466 5.189 45.478 1.00 96.12 191 LYS A N 1
ATOM 1542 C CA . LYS A 1 191 ? -18.783 5.333 46.779 1.00 96.12 191 LYS A CA 1
ATOM 1543 C C . LYS A 1 191 ? -19.432 6.408 47.659 1.00 96.12 191 LYS A C 1
ATOM 1545 O O . LYS A 1 191 ? -19.594 6.192 48.859 1.00 96.12 191 LYS A O 1
ATOM 1550 N N . ARG A 1 192 ? -19.830 7.551 47.083 1.00 95.19 192 ARG A N 1
ATOM 1551 C CA . ARG A 1 192 ? -20.542 8.618 47.814 1.00 95.19 192 ARG A CA 1
ATOM 1552 C C . ARG A 1 192 ? -21.915 8.157 48.299 1.00 95.19 192 ARG A C 1
ATOM 1554 O O . ARG A 1 192 ? -22.240 8.406 49.455 1.00 95.19 192 ARG A O 1
ATOM 1561 N N . GLN A 1 193 ? -22.683 7.457 47.464 1.00 95.56 193 GLN A N 1
ATOM 1562 C CA . GLN A 1 193 ? -23.991 6.915 47.851 1.00 95.56 193 GLN A CA 1
ATOM 1563 C C . GLN A 1 193 ? -23.882 5.929 49.020 1.00 95.56 193 GLN A C 1
ATOM 1565 O O . GLN A 1 193 ? -24.581 6.095 50.016 1.00 95.56 193 GLN A O 1
ATOM 1570 N N . VAL A 1 194 ? -22.948 4.974 48.951 1.00 94.50 194 VAL A N 1
ATOM 1571 C CA . VAL A 1 194 ? -22.707 4.005 50.037 1.00 94.50 194 VAL A CA 1
ATOM 1572 C C . VAL A 1 194 ? -22.280 4.714 51.325 1.00 94.50 194 VAL A C 1
ATOM 1574 O O . VAL A 1 194 ? -22.790 4.412 52.402 1.00 94.50 194 VAL A O 1
ATOM 1577 N N . LYS A 1 195 ? -21.395 5.715 51.233 1.00 92.88 195 LYS A N 1
ATOM 1578 C CA . LYS A 1 195 ? -20.979 6.514 52.395 1.00 92.88 195 LYS A CA 1
ATOM 1579 C C . LYS A 1 195 ? -22.154 7.265 53.031 1.00 92.88 195 LYS A C 1
ATOM 1581 O O . LYS A 1 195 ? -22.255 7.298 54.252 1.00 92.88 195 LYS A O 1
ATOM 1586 N N . MET A 1 196 ? -23.038 7.853 52.226 1.00 89.31 196 MET A N 1
ATOM 1587 C CA . MET A 1 196 ? -24.231 8.555 52.717 1.00 89.31 196 MET A CA 1
ATOM 1588 C C . MET A 1 196 ? -25.228 7.592 53.373 1.00 89.31 196 MET A C 1
ATOM 1590 O O . MET A 1 196 ? -25.764 7.913 54.431 1.00 89.31 196 MET A O 1
ATOM 1594 N N . GLN A 1 197 ? -25.425 6.397 52.804 1.00 91.69 197 GLN A N 1
ATOM 1595 C CA . GLN A 1 197 ? -26.242 5.341 53.413 1.00 91.69 197 GLN A CA 1
ATOM 1596 C C . GLN A 1 197 ? -25.679 4.900 54.769 1.00 91.69 197 GLN A C 1
ATOM 1598 O O . GLN A 1 197 ? -26.423 4.831 55.744 1.00 91.69 197 GLN A O 1
ATOM 1603 N N . PHE A 1 198 ? -24.364 4.689 54.862 1.00 90.75 198 PHE A N 1
ATOM 1604 C CA . PHE A 1 198 ? -23.698 4.329 56.115 1.00 90.75 198 PHE A CA 1
ATOM 1605 C C . PHE A 1 198 ? -23.832 5.423 57.188 1.00 90.75 198 PHE A C 1
ATOM 1607 O O . PHE A 1 198 ? -24.160 5.135 58.336 1.00 90.75 198 PHE A O 1
ATOM 1614 N N . LEU A 1 199 ? -23.638 6.695 56.817 1.00 87.38 199 LEU A N 1
ATOM 1615 C CA . LEU A 1 199 ? -23.805 7.825 57.740 1.00 87.38 199 LEU A CA 1
ATOM 1616 C C . LEU A 1 199 ? -25.251 7.972 58.234 1.00 87.38 199 LEU A C 1
ATOM 1618 O O . LEU A 1 199 ? -25.458 8.315 59.397 1.00 87.38 199 LEU A O 1
ATOM 1622 N N . LYS A 1 200 ? -26.238 7.701 57.371 1.00 85.00 200 LYS A N 1
ATOM 1623 C CA . LYS A 1 200 ? -27.661 7.707 57.734 1.00 85.00 200 LYS A CA 1
ATOM 1624 C C . LYS A 1 200 ? -28.009 6.546 58.674 1.00 85.00 200 LYS A C 1
ATOM 1626 O O . LYS A 1 200 ? -28.717 6.764 59.649 1.00 85.00 200 LYS A O 1
ATOM 1631 N N . SER A 1 201 ? -27.479 5.347 58.415 1.00 85.00 201 SER A N 1
ATOM 1632 C CA . SER A 1 201 ? -27.714 4.145 59.231 1.00 85.00 201 SER A CA 1
ATOM 1633 C C . SER A 1 201 ? -27.122 4.240 60.640 1.00 85.00 201 SER A C 1
ATOM 1635 O O . SER A 1 201 ? -27.697 3.692 61.571 1.00 85.00 201 SER A O 1
ATOM 1637 N N . ASN A 1 202 ? -25.999 4.942 60.815 1.00 81.56 202 ASN A N 1
ATOM 1638 C CA . ASN A 1 202 ? -25.311 5.052 62.108 1.00 81.56 202 ASN A CA 1
ATOM 1639 C C . ASN A 1 202 ? -25.724 6.283 62.938 1.00 81.56 202 ASN A C 1
ATOM 1641 O O . ASN A 1 202 ? -24.996 6.672 63.848 1.00 81.56 202 ASN A O 1
ATOM 1645 N N . GLY A 1 203 ? -26.835 6.955 62.608 1.00 63.81 203 GLY A N 1
ATOM 1646 C CA . GLY A 1 203 ? -27.319 8.122 63.364 1.00 63.81 203 GLY A CA 1
ATOM 1647 C C . GLY A 1 203 ? -26.389 9.348 63.335 1.00 63.81 203 GLY A C 1
ATOM 1648 O O . GLY A 1 203 ? -26.602 10.311 64.067 1.00 63.81 203 GLY A O 1
ATOM 1649 N N . LEU A 1 204 ? -25.368 9.358 62.471 1.00 58.56 204 LEU A N 1
ATOM 1650 C CA . LEU A 1 204 ? -24.315 10.384 62.442 1.00 58.56 204 LEU A CA 1
ATOM 1651 C C . LEU A 1 204 ? -24.710 11.662 61.683 1.00 58.56 204 LEU A C 1
ATOM 1653 O O . LEU A 1 204 ? -23.903 12.582 61.554 1.00 58.56 204 LEU A O 1
ATOM 1657 N N . PHE A 1 205 ? -25.939 11.734 61.169 1.00 54.16 205 PHE A N 1
ATOM 1658 C CA . PHE A 1 205 ? -26.399 12.818 60.296 1.00 54.16 205 PHE A CA 1
ATOM 1659 C C . PHE A 1 205 ? -26.870 14.085 61.042 1.00 54.16 205 PHE A C 1
ATOM 1661 O O . PHE A 1 205 ? -27.224 15.067 60.395 1.00 54.16 205 PHE A O 1
ATOM 1668 N N . GLY A 1 206 ? -26.852 14.092 62.384 1.00 49.84 206 GLY A N 1
ATOM 1669 C CA . GLY A 1 206 ? -27.406 15.180 63.208 1.00 49.84 206 GLY A CA 1
ATOM 1670 C C . G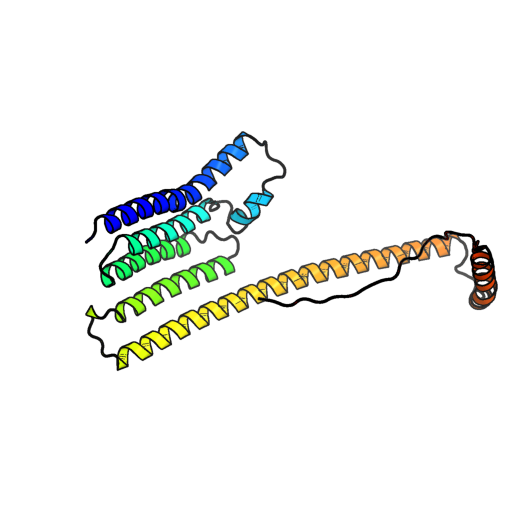LY A 1 206 ? -26.428 15.985 64.076 1.00 49.84 206 GLY A C 1
ATOM 1671 O O . GLY A 1 206 ? -26.823 17.009 64.624 1.00 49.84 206 GLY A O 1
ATOM 1672 N N . MET A 1 207 ? -25.157 15.595 64.225 1.00 46.94 207 MET A N 1
ATOM 1673 C CA . MET A 1 207 ? -24.262 16.269 65.181 1.00 46.94 207 MET A CA 1
ATOM 1674 C C . MET A 1 207 ? -23.286 17.243 64.511 1.00 46.94 207 MET A C 1
ATOM 1676 O O . MET A 1 207 ? -22.173 16.884 64.127 1.00 46.94 207 MET A O 1
ATOM 1680 N N . LYS A 1 208 ? -23.654 18.532 64.515 1.00 48.28 208 LYS A N 1
ATOM 1681 C CA . LYS A 1 208 ? -22.747 19.681 64.296 1.00 48.28 208 LYS A CA 1
ATOM 1682 C C . LYS A 1 208 ? -21.550 19.737 65.280 1.00 48.28 208 LYS A C 1
ATOM 1684 O O . LYS A 1 208 ? -20.697 20.604 65.143 1.00 48.28 208 LYS A O 1
ATOM 1689 N N . GLY A 1 209 ? -21.432 18.809 66.237 1.00 48.94 209 GLY A N 1
ATOM 1690 C CA . GLY A 1 209 ? -20.339 18.741 67.220 1.00 48.94 209 GLY A CA 1
ATOM 1691 C C . GLY A 1 209 ? -19.075 17.972 66.794 1.00 48.94 209 GLY A C 1
ATOM 1692 O O . GLY A 1 209 ? -18.076 17.997 67.512 1.00 48.94 209 GLY A O 1
ATOM 1693 N N . PHE A 1 210 ? -19.056 17.291 65.640 1.00 47.53 210 PHE A N 1
ATOM 1694 C CA . PHE A 1 210 ? -17.987 16.320 65.336 1.00 47.53 210 PHE A CA 1
ATOM 1695 C C . PHE A 1 210 ? -16.653 16.918 64.837 1.00 47.53 210 PHE A C 1
ATOM 1697 O O . PHE A 1 210 ? -15.680 16.182 64.661 1.00 47.53 210 PHE A O 1
ATOM 1704 N N . GLN A 1 211 ? -16.553 18.239 64.640 1.00 51.97 211 GLN A N 1
ATOM 1705 C CA . GLN A 1 211 ? -15.263 18.883 64.340 1.00 51.97 211 GLN A CA 1
ATOM 1706 C C . GLN A 1 211 ? -14.360 19.041 65.574 1.00 51.97 211 GLN A C 1
ATOM 1708 O O . GLN A 1 211 ? -13.144 19.084 65.417 1.00 51.97 211 GLN A O 1
ATOM 1713 N N . ARG A 1 212 ? -14.907 19.022 66.799 1.00 48.66 212 ARG A N 1
ATOM 1714 C CA . ARG A 1 212 ? -14.097 19.101 68.031 1.00 48.66 212 ARG A CA 1
ATOM 1715 C C . ARG A 1 212 ? -13.535 17.757 68.510 1.00 48.66 212 ARG A C 1
ATOM 1717 O O . ARG A 1 212 ? -12.556 17.750 69.243 1.00 48.66 212 ARG A O 1
ATOM 1724 N N . PHE A 1 213 ? -14.080 16.623 68.058 1.00 48.75 213 PHE A N 1
ATOM 1725 C CA . PHE A 1 213 ? -13.674 15.297 68.559 1.00 48.75 213 PHE A CA 1
ATOM 1726 C C . PHE A 1 213 ? -12.606 14.574 67.720 1.00 48.75 213 PHE A C 1
ATOM 1728 O O . PHE A 1 213 ? -11.955 13.656 68.219 1.00 48.75 213 PHE A O 1
ATOM 1735 N N . LYS A 1 214 ? -12.364 14.989 66.467 1.00 49.66 214 LYS A N 1
ATOM 1736 C CA . LYS A 1 214 ? -11.344 14.344 65.616 1.00 49.66 214 LYS A CA 1
ATOM 1737 C C . LYS A 1 214 ? -9.902 14.727 65.962 1.00 49.66 214 LYS A C 1
ATOM 1739 O O . LYS A 1 214 ? -9.014 13.934 65.683 1.00 49.66 214 LYS A O 1
ATOM 1744 N N . GLY A 1 215 ? -9.663 15.879 66.591 1.00 50.59 215 GLY A N 1
ATOM 1745 C CA . GLY A 1 215 ? -8.308 16.286 66.986 1.00 50.59 215 GLY A CA 1
ATOM 1746 C C . GLY A 1 215 ? -7.737 15.428 68.119 1.00 50.59 215 GLY A C 1
ATOM 1747 O O . GLY A 1 215 ? -6.640 14.899 67.999 1.00 50.59 215 GLY A O 1
ATOM 1748 N N . ALA A 1 216 ? -8.505 15.223 69.193 1.00 52.53 216 ALA A N 1
ATOM 1749 C CA . ALA A 1 216 ? -7.999 14.564 70.400 1.00 52.53 216 ALA A CA 1
ATOM 1750 C C . ALA A 1 216 ? -8.085 13.025 70.354 1.00 52.53 216 ALA A C 1
ATOM 1752 O O . ALA A 1 216 ? -7.163 12.336 70.787 1.00 52.53 216 ALA A O 1
ATOM 1753 N N . ALA A 1 217 ? -9.163 12.459 69.796 1.00 57.00 217 ALA A N 1
ATOM 1754 C CA . ALA A 1 217 ? -9.348 11.005 69.787 1.00 57.00 217 ALA A CA 1
ATOM 1755 C C . ALA A 1 217 ? -8.482 10.302 68.728 1.00 57.00 217 ALA A C 1
ATOM 1757 O O . ALA A 1 217 ? -7.959 9.217 68.971 1.00 57.00 217 ALA A O 1
ATOM 1758 N N . TRP A 1 218 ? -8.289 10.926 67.561 1.00 55.47 218 TRP A N 1
ATOM 1759 C CA . TRP A 1 218 ? -7.477 10.345 66.488 1.00 55.47 218 TRP A CA 1
ATOM 1760 C C . TRP A 1 218 ? -5.971 10.473 66.768 1.00 55.47 218 TRP A C 1
ATOM 1762 O O . TRP A 1 218 ? -5.226 9.547 66.459 1.00 55.47 218 TRP A O 1
ATOM 1772 N N . ALA A 1 219 ? -5.537 11.547 67.443 1.00 56.09 219 ALA A N 1
ATOM 1773 C CA . ALA A 1 219 ? -4.159 11.696 67.918 1.00 56.09 219 ALA A CA 1
ATOM 1774 C C . ALA A 1 219 ? -3.785 10.624 68.958 1.00 56.09 219 ALA A C 1
ATOM 1776 O O . ALA A 1 219 ? -2.728 10.005 68.845 1.00 56.09 219 ALA A O 1
ATOM 1777 N N . ASN A 1 220 ? -4.682 10.316 69.903 1.00 58.81 220 ASN A N 1
ATOM 1778 C CA . ASN A 1 220 ? -4.446 9.257 70.890 1.00 58.81 220 ASN A CA 1
ATOM 1779 C C . ASN A 1 220 ? -4.453 7.847 70.278 1.00 58.81 220 ASN A C 1
ATOM 1781 O O . ASN A 1 220 ? -3.673 6.999 70.701 1.00 58.81 220 ASN A O 1
ATOM 1785 N N . ILE A 1 221 ? -5.276 7.581 69.259 1.00 65.69 221 ILE A N 1
ATOM 1786 C CA . ILE A 1 221 ? -5.278 6.278 68.569 1.00 65.69 221 ILE A CA 1
ATOM 1787 C C . ILE A 1 221 ? -4.034 6.110 67.681 1.00 65.69 221 ILE A C 1
ATOM 1789 O O . ILE A 1 221 ? -3.493 5.008 67.604 1.00 65.69 221 ILE A O 1
ATOM 1793 N N . TRP A 1 222 ? -3.541 7.181 67.049 1.00 59.88 222 TRP A N 1
ATOM 1794 C CA . TRP A 1 222 ? -2.299 7.142 66.270 1.00 59.88 222 TRP A CA 1
ATOM 1795 C C . TRP A 1 222 ? -1.064 6.958 67.169 1.00 59.88 222 TRP A C 1
ATOM 1797 O O . TRP A 1 222 ? -0.246 6.078 66.900 1.00 59.88 222 TRP A O 1
ATOM 1807 N N . LEU A 1 223 ? -0.982 7.674 68.300 1.00 58.56 223 LEU A N 1
ATOM 1808 C CA . LEU A 1 223 ? 0.093 7.501 69.291 1.00 58.56 223 LEU A CA 1
ATOM 1809 C C . LEU A 1 223 ? 0.078 6.106 69.938 1.00 58.56 223 LEU A C 1
ATOM 1811 O O . LEU A 1 223 ? 1.128 5.491 70.108 1.00 58.56 223 LEU A O 1
ATOM 1815 N N . LYS A 1 224 ? -1.106 5.546 70.217 1.00 59.22 224 LYS A N 1
ATOM 1816 C CA . LYS A 1 224 ? -1.236 4.190 70.780 1.00 59.22 224 LYS A CA 1
ATOM 1817 C C . LYS A 1 224 ? -0.890 3.080 69.777 1.00 59.22 224 LYS A C 1
ATOM 1819 O O . LYS A 1 224 ? -0.588 1.967 70.192 1.00 59.22 224 LYS A O 1
ATOM 1824 N N . ARG A 1 225 ? -0.909 3.369 68.469 1.00 54.56 225 ARG A N 1
ATOM 1825 C CA . ARG A 1 225 ? -0.561 2.406 67.410 1.00 54.56 225 ARG A CA 1
ATOM 1826 C C . ARG A 1 225 ? 0.931 2.405 67.058 1.00 54.56 225 ARG A C 1
ATOM 1828 O O . ARG A 1 225 ? 1.433 1.359 66.664 1.00 54.56 225 ARG A O 1
ATOM 1835 N N . ASN A 1 226 ? 1.638 3.523 67.250 1.00 53.06 226 ASN A N 1
ATOM 1836 C CA . ASN A 1 226 ? 3.077 3.626 66.968 1.00 53.06 226 ASN A CA 1
ATOM 1837 C C . ASN A 1 226 ? 3.996 3.292 68.161 1.00 53.06 226 ASN A C 1
ATOM 1839 O O . ASN A 1 226 ? 5.171 3.021 67.936 1.00 53.06 226 ASN A O 1
ATOM 1843 N N . ASN A 1 227 ? 3.487 3.229 69.397 1.00 53.22 227 ASN A N 1
ATOM 1844 C CA . ASN A 1 227 ? 4.290 2.869 70.580 1.00 53.22 227 ASN A CA 1
ATOM 1845 C C . ASN A 1 227 ? 4.541 1.359 70.777 1.00 53.22 227 ASN A C 1
ATOM 1847 O O . ASN A 1 227 ? 5.245 0.986 71.709 1.00 53.22 227 ASN A O 1
ATOM 1851 N N . ASN A 1 228 ? 4.014 0.491 69.904 1.00 49.72 228 ASN A N 1
ATOM 1852 C CA . ASN A 1 228 ? 4.268 -0.960 69.947 1.00 49.72 228 ASN A CA 1
ATOM 1853 C C . ASN A 1 228 ? 5.316 -1.438 68.927 1.00 49.72 228 ASN A C 1
ATOM 1855 O O . ASN A 1 228 ? 5.489 -2.641 68.746 1.00 49.72 228 ASN A O 1
ATOM 1859 N N . ALA A 1 229 ? 6.036 -0.527 68.269 1.00 48.03 229 ALA A N 1
ATOM 1860 C CA . ALA A 1 229 ? 7.224 -0.888 67.503 1.00 48.03 229 ALA A CA 1
ATOM 1861 C C . ALA A 1 229 ? 8.449 -0.891 68.433 1.00 48.03 229 ALA A C 1
ATOM 1863 O O . ALA A 1 229 ? 9.287 0.007 68.394 1.00 48.03 229 ALA A O 1
ATOM 1864 N N . THR A 1 230 ? 8.544 -1.904 69.297 1.00 48.59 230 THR A N 1
ATOM 1865 C CA . THR A 1 230 ? 9.795 -2.274 69.962 1.00 48.59 230 THR A CA 1
ATOM 1866 C C . THR A 1 230 ? 10.771 -2.764 68.896 1.00 48.59 230 THR A C 1
ATOM 1868 O O . THR A 1 230 ? 10.780 -3.924 68.490 1.00 48.59 230 THR A O 1
ATOM 1871 N N . PHE A 1 231 ? 11.582 -1.835 68.401 1.00 41.22 231 PHE A N 1
ATOM 1872 C CA . PHE A 1 231 ? 12.751 -2.130 67.592 1.00 41.22 231 PHE A CA 1
ATOM 1873 C C . PHE A 1 231 ? 13.743 -2.892 68.480 1.00 41.22 231 PHE A C 1
ATOM 1875 O O . PHE A 1 231 ? 14.320 -2.320 69.400 1.00 41.22 231 PHE A O 1
ATOM 1882 N N . SER A 1 232 ? 13.872 -4.200 68.253 1.00 40.38 232 SER A N 1
ATOM 1883 C CA . SER A 1 232 ? 14.875 -5.053 68.893 1.00 40.38 232 SER A CA 1
ATOM 1884 C C . SER A 1 232 ? 16.206 -4.899 68.148 1.00 40.38 232 SER A C 1
ATOM 1886 O O . SER A 1 232 ? 16.267 -5.253 66.968 1.00 40.38 232 SER A O 1
ATOM 1888 N N . PRO A 1 233 ? 17.277 -4.384 68.779 1.00 50.16 233 PRO A N 1
ATOM 1889 C CA . PRO A 1 233 ? 18.605 -4.360 68.195 1.00 50.16 233 PRO A CA 1
ATOM 1890 C C . PRO A 1 233 ? 19.403 -5.547 68.745 1.00 50.16 233 PRO A C 1
ATOM 1892 O O . PRO A 1 233 ? 19.770 -5.543 69.917 1.00 50.16 233 PRO A O 1
ATOM 1895 N N . LYS A 1 234 ? 19.624 -6.571 67.913 1.00 39.69 234 LYS A N 1
ATOM 1896 C CA . LYS A 1 234 ? 20.585 -7.692 68.056 1.00 39.69 234 LYS A CA 1
ATOM 1897 C C . LYS A 1 234 ? 20.295 -8.648 66.892 1.00 39.69 234 LYS A C 1
ATOM 1899 O O . LYS A 1 234 ? 19.164 -9.081 66.753 1.00 39.69 234 LYS A O 1
ATOM 1904 N N . GLY A 1 235 ? 21.193 -9.045 66.009 1.00 39.50 235 GLY A N 1
ATOM 1905 C CA . GLY A 1 235 ? 22.612 -8.812 65.814 1.00 39.50 235 GLY A CA 1
ATOM 1906 C C . GLY A 1 235 ? 23.015 -9.740 64.663 1.00 39.50 235 GLY A C 1
ATOM 1907 O O . GLY A 1 235 ? 22.578 -10.887 64.626 1.00 39.50 235 GLY A O 1
ATOM 1908 N N . PHE A 1 236 ? 23.809 -9.254 63.716 1.00 33.81 236 PHE A N 1
ATOM 1909 C CA . PHE A 1 236 ? 24.591 -10.125 62.844 1.00 33.81 236 PHE A CA 1
ATOM 1910 C C . PHE A 1 236 ? 25.924 -9.427 62.595 1.00 33.81 236 PHE A C 1
ATOM 1912 O O . PHE A 1 236 ? 26.004 -8.427 61.886 1.00 33.81 236 PHE A O 1
ATOM 1919 N N . ILE A 1 237 ? 26.933 -9.903 63.321 1.00 45.53 237 ILE A N 1
ATOM 1920 C CA . ILE A 1 237 ? 28.340 -9.542 63.187 1.00 45.53 237 ILE A CA 1
ATOM 1921 C C . ILE A 1 237 ? 29.003 -10.628 62.338 1.00 45.53 237 ILE A C 1
ATOM 1923 O O . ILE A 1 237 ? 28.768 -11.811 62.576 1.00 45.53 237 ILE A O 1
ATOM 1927 N N . GLY A 1 238 ? 29.890 -10.192 61.442 1.00 37.09 238 GLY A N 1
ATOM 1928 C CA . GLY A 1 238 ? 30.963 -10.986 60.837 1.00 37.09 238 GLY A CA 1
ATOM 1929 C C . GLY A 1 238 ? 30.842 -11.040 59.315 1.00 37.09 238 GLY A C 1
ATOM 1930 O O . GLY A 1 238 ? 29.822 -11.483 58.808 1.00 37.09 238 GLY A O 1
ATOM 1931 N N . GLY A 1 239 ? 31.797 -10.603 58.501 1.00 38.31 239 GLY A N 1
ATOM 1932 C CA . GLY A 1 239 ? 33.097 -9.940 58.669 1.00 38.31 239 GLY A CA 1
ATOM 1933 C C . GLY A 1 239 ? 33.366 -9.215 57.334 1.00 38.31 239 GLY A C 1
ATOM 1934 O O . GLY A 1 239 ? 32.809 -9.590 56.307 1.00 38.31 239 GLY A O 1
ATOM 1935 N N . ALA A 1 240 ? 33.948 -8.018 57.329 1.00 44.50 240 ALA A N 1
ATOM 1936 C CA . ALA A 1 240 ? 35.380 -7.829 57.088 1.00 44.50 240 ALA A CA 1
ATOM 1937 C C . ALA A 1 240 ? 35.925 -8.721 55.954 1.00 44.50 240 ALA A C 1
ATOM 1939 O O . ALA A 1 240 ? 36.244 -9.877 56.189 1.00 44.50 240 ALA A O 1
ATOM 1940 N N . ASP A 1 241 ? 36.039 -8.165 54.745 1.00 40.56 241 ASP A N 1
ATOM 1941 C CA . ASP A 1 241 ? 37.375 -7.893 54.215 1.00 40.56 241 ASP A CA 1
ATOM 1942 C C . ASP A 1 241 ? 37.356 -6.805 53.132 1.00 40.56 241 ASP A C 1
ATOM 1944 O O . ASP A 1 241 ? 36.627 -6.843 52.142 1.00 40.56 241 ASP A O 1
ATOM 1948 N N . LEU A 1 242 ? 38.165 -5.788 53.410 1.00 46.06 242 LEU A N 1
ATOM 1949 C CA . LEU A 1 242 ? 38.698 -4.806 52.481 1.00 46.06 242 LEU A CA 1
ATOM 1950 C C . LEU A 1 242 ? 39.809 -5.485 51.676 1.00 46.06 242 LEU A C 1
ATOM 1952 O O . LEU A 1 242 ? 40.617 -6.180 52.279 1.00 46.06 242 LEU A O 1
ATOM 1956 N N . SER A 1 243 ? 39.929 -5.195 50.378 1.00 40.72 243 SER A N 1
ATOM 1957 C CA . SER A 1 243 ? 41.200 -4.773 49.756 1.00 40.72 243 SER A CA 1
ATOM 1958 C C . SER A 1 243 ? 41.131 -4.814 48.225 1.00 40.72 243 SER A C 1
ATOM 1960 O O . S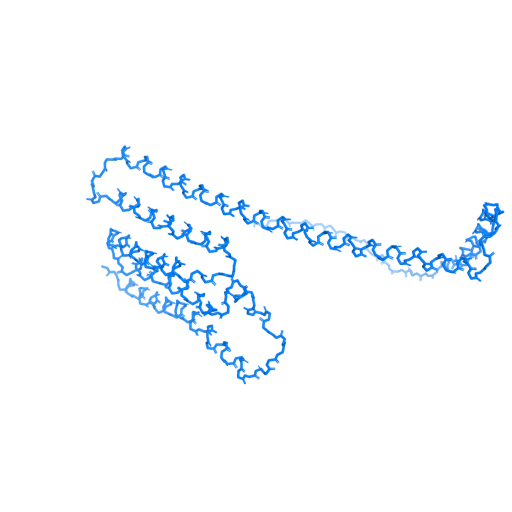ER A 1 243 ? 40.636 -5.774 47.649 1.00 40.72 243 SER A O 1
ATOM 1962 N N . ALA A 1 244 ? 41.728 -3.772 47.634 1.00 41.31 244 ALA A N 1
ATOM 1963 C CA . ALA A 1 244 ? 42.440 -3.730 46.351 1.00 41.31 244 ALA A CA 1
ATOM 1964 C C . ALA A 1 244 ? 41.634 -3.963 45.054 1.00 41.31 244 ALA A C 1
ATOM 1966 O O . ALA A 1 244 ? 41.015 -4.995 44.857 1.00 41.31 244 ALA A O 1
ATOM 1967 N N . ALA A 1 245 ? 41.503 -2.980 44.157 1.00 42.66 245 ALA A N 1
ATOM 1968 C CA . ALA A 1 245 ? 42.528 -2.298 43.344 1.00 42.66 245 ALA A CA 1
ATOM 1969 C C . ALA A 1 245 ? 42.882 -3.045 42.040 1.00 42.66 245 ALA A C 1
ATOM 1971 O O . ALA A 1 245 ? 42.848 -4.265 41.981 1.00 42.66 245 ALA A O 1
ATOM 1972 N N . GLN A 1 246 ? 43.281 -2.233 41.049 1.00 43.16 246 GLN A N 1
ATOM 1973 C CA . GLN A 1 246 ? 43.805 -2.542 39.705 1.00 43.16 246 GLN A CA 1
ATOM 1974 C C . GLN A 1 246 ? 42.765 -2.906 38.626 1.00 43.16 246 GLN A C 1
ATOM 1976 O O . GLN A 1 246 ? 41.988 -3.831 38.801 1.00 43.16 246 GLN A O 1
ATOM 1981 N N . LYS A 1 247 ? 42.559 -2.118 37.553 1.00 46.31 247 LYS A N 1
ATOM 1982 C CA . LYS A 1 247 ? 43.470 -1.493 36.554 1.00 46.31 247 LYS A CA 1
ATOM 1983 C C . LYS A 1 247 ? 44.011 -2.525 35.553 1.00 46.31 247 LYS A C 1
ATOM 1985 O O . LYS A 1 247 ? 44.780 -3.377 35.966 1.00 46.31 247 LYS A O 1
ATOM 1990 N N . ASP A 1 248 ? 43.574 -2.395 34.297 1.00 50.75 248 ASP A N 1
ATOM 1991 C CA . ASP A 1 248 ? 44.269 -2.653 33.011 1.00 50.75 248 ASP A CA 1
ATOM 1992 C C . ASP A 1 248 ? 43.174 -2.673 31.923 1.00 50.75 248 ASP A C 1
ATOM 1994 O O . ASP A 1 248 ? 42.186 -3.388 32.064 1.00 50.75 248 ASP A O 1
ATOM 1998 N N . ASP A 1 249 ? 43.092 -1.769 30.944 1.00 53.94 249 ASP A N 1
ATOM 1999 C CA . ASP A 1 249 ? 44.048 -1.336 29.913 1.00 53.94 249 ASP A CA 1
ATOM 2000 C C . ASP A 1 249 ? 44.690 -2.473 29.097 1.00 53.94 249 ASP A C 1
ATOM 2002 O O . ASP A 1 249 ? 45.568 -3.185 29.571 1.00 53.94 249 ASP A O 1
ATOM 2006 N N . SER A 1 250 ? 44.345 -2.450 27.800 1.00 52.94 250 SER A N 1
ATOM 2007 C CA . SER A 1 250 ? 45.150 -2.872 26.637 1.00 52.94 250 SER A CA 1
ATOM 2008 C C . SER A 1 250 ? 45.138 -4.357 26.243 1.00 52.94 250 SER A C 1
ATOM 2010 O O . SER A 1 250 ? 44.834 -5.220 27.068 1.00 52.94 250 SER A O 1
ATOM 2012 N N . PRO A 1 251 ? 45.518 -4.690 24.991 1.00 66.94 251 PRO A N 1
ATOM 2013 C CA . PRO A 1 251 ? 45.921 -3.826 23.866 1.00 66.94 251 PRO A CA 1
ATOM 2014 C C . PRO A 1 251 ? 44.876 -3.659 22.753 1.00 66.94 251 PRO A C 1
ATOM 2016 O O . PRO A 1 251 ? 44.053 -4.575 22.537 1.00 66.94 251 PRO A O 1
#